Protein AF-A0A2G2WP23-F1 (afdb_monomer_lite)

Foldseek 3Di:
DCPPVPDPVVVVVCVVCVVVVNPDDPPPCVVVVVCVVVVPDDPVVVVVVVVVVVVCVVPVVVVCVPPDVVVVVVVVVVVVVVVDDPVVLVVCCVPPVLLNVLVVQLVVLCVVDNNVRSVCSSVVSVVVVVVCCVVCVPPDVDADPADDPVNLVVVVVVQVVCVVVVHQDAAEQHDPNRVVVCVVVCVCVVNDVVRYYPHPVVNVVVVVVVVVVPPDPPPPDDDDDDDDDDD

Sequence (231 aa):
MDVSFGSKYLTTAIKTGIVTGDIALAWPFSRTAVNFNAGCKTSVSNIVMALAVMVTLMLLTPLFHFTPLVVLSSIIIAAMLGLIDYNATIHLWHVDKFDFLVCMSAYIGVVFGNIEIGLVMAVGLSLLRVLLFVARPRTLVLAVGNIDTSGIRMFEEVKKNLDRRDLKLVLANPGAEVMKNLNKSKFTETLGQEWMFLTVGEAVEACSYMLHSCKPKTSEDGESQKWSNHV

pLDDT: mean 76.37, std 17.07, range [27.59, 95.19]

InterPro domains:
  IPR001902 SLC26A/SulP transporter [PTHR11814] (5-142)
  IPR002645 STAS domain [PF01740] (143-203)
  IPR002645 STAS domain [PS50801] (143-207)
  IPR011547 SLC26A/SulP transporter domain [PF00916] (23-105)
  IPR036513 STAS domain superfamily [G3DSA:3.30.750.24] (120-211)
  IPR036513 STAS domain superfamily [SSF52091] (143-207)

Structure (mmCIF, N/CA/C/O backbone):
data_AF-A0A2G2WP23-F1
#
_entry.id   AF-A0A2G2WP23-F1
#
loop_
_atom_site.group_PDB
_atom_site.id
_atom_site.type_symbol
_atom_site.label_atom_id
_atom_site.label_alt_id
_atom_site.label_comp_id
_atom_site.label_asym_id
_atom_site.label_entity_id
_atom_site.label_seq_id
_atom_site.pdbx_PDB_ins_code
_atom_site.Cartn_x
_atom_site.Cartn_y
_atom_site.Cartn_z
_atom_site.occupancy
_atom_site.B_iso_or_equiv
_atom_site.auth_seq_id
_atom_site.auth_comp_id
_atom_site.auth_asym_id
_atom_site.auth_atom_id
_atom_site.pdbx_PDB_model_num
ATOM 1 N N . MET A 1 1 ? 11.395 -15.642 -5.420 1.00 44.81 1 MET A N 1
ATOM 2 C CA . MET A 1 1 ? 12.670 -15.389 -4.716 1.00 44.81 1 MET A CA 1
ATOM 3 C C . MET A 1 1 ? 12.325 -14.640 -3.449 1.00 44.81 1 MET A C 1
ATOM 5 O O . MET A 1 1 ? 11.980 -13.470 -3.544 1.00 44.81 1 MET A O 1
ATOM 9 N N . ASP A 1 2 ? 12.366 -15.309 -2.300 1.00 31.61 2 ASP A N 1
ATOM 10 C CA . ASP A 1 2 ? 12.139 -14.662 -1.007 1.00 31.61 2 ASP A CA 1
ATOM 11 C C . ASP A 1 2 ? 13.355 -13.819 -0.617 1.00 31.61 2 ASP A C 1
ATOM 13 O O . ASP A 1 2 ? 14.298 -14.289 0.022 1.00 31.61 2 ASP A O 1
ATOM 17 N N . VAL A 1 3 ? 13.339 -12.546 -1.014 1.00 46.44 3 VAL A N 1
ATOM 18 C CA . VAL A 1 3 ? 14.218 -11.536 -0.417 1.00 46.44 3 VAL A CA 1
ATOM 19 C C . VAL A 1 3 ? 13.604 -11.165 0.928 1.00 46.44 3 VAL A C 1
ATOM 21 O O . VAL A 1 3 ? 12.877 -10.184 1.055 1.00 46.44 3 VAL A O 1
ATOM 24 N N . SER A 1 4 ? 13.853 -12.014 1.928 1.00 40.56 4 SER A N 1
ATOM 25 C CA . SER A 1 4 ? 13.340 -11.820 3.282 1.00 40.56 4 SER A CA 1
ATOM 26 C C . SER A 1 4 ? 13.812 -10.465 3.824 1.00 40.56 4 SER A C 1
ATOM 28 O O . SER A 1 4 ? 15.013 -10.235 4.000 1.00 40.56 4 SER A O 1
ATOM 30 N N . PHE A 1 5 ? 12.855 -9.561 4.055 1.00 52.53 5 PHE A N 1
ATOM 31 C CA . PHE A 1 5 ? 13.066 -8.114 4.229 1.00 52.53 5 PHE A CA 1
ATOM 32 C C . PHE A 1 5 ? 13.930 -7.724 5.447 1.00 52.53 5 PHE A C 1
ATOM 34 O O . PHE A 1 5 ? 14.366 -6.582 5.551 1.00 52.53 5 PHE A O 1
ATOM 41 N N . GLY A 1 6 ? 14.190 -8.665 6.363 1.00 50.59 6 GLY A N 1
ATOM 42 C CA . GLY A 1 6 ? 15.047 -8.484 7.543 1.00 50.59 6 GLY A CA 1
ATOM 43 C C . GLY A 1 6 ? 16.468 -9.053 7.418 1.00 50.59 6 GLY A C 1
ATOM 44 O O . GLY A 1 6 ? 17.198 -9.072 8.406 1.00 50.59 6 GLY A O 1
ATOM 45 N N . SER A 1 7 ? 16.873 -9.571 6.252 1.00 56.25 7 SER A N 1
ATOM 46 C CA . SER A 1 7 ? 18.163 -10.257 6.110 1.00 56.25 7 SER A CA 1
ATOM 47 C C . SER A 1 7 ? 19.322 -9.323 5.743 1.00 56.25 7 SER A C 1
ATOM 49 O O . SER A 1 7 ? 19.183 -8.425 4.912 1.00 56.25 7 SER A O 1
ATOM 51 N N . LYS A 1 8 ? 20.512 -9.597 6.304 1.00 58.94 8 LYS A N 1
ATOM 52 C CA . LYS A 1 8 ? 21.750 -8.800 6.141 1.00 58.94 8 LYS A CA 1
ATOM 53 C C . LYS A 1 8 ? 22.125 -8.534 4.673 1.00 58.94 8 LYS A C 1
ATOM 55 O O . LYS A 1 8 ? 22.762 -7.527 4.377 1.00 58.94 8 LYS A O 1
ATOM 60 N N . TYR A 1 9 ? 21.718 -9.414 3.757 1.00 63.28 9 TYR A N 1
ATOM 61 C CA . TYR A 1 9 ? 21.966 -9.280 2.320 1.00 63.28 9 TYR A CA 1
ATOM 62 C C . TYR A 1 9 ? 21.294 -8.053 1.693 1.00 63.28 9 TYR A C 1
ATOM 64 O O . TYR A 1 9 ? 21.877 -7.475 0.782 1.00 63.28 9 TYR A O 1
ATOM 72 N N . LEU A 1 10 ? 20.120 -7.624 2.179 1.00 62.91 10 LEU A N 1
ATOM 73 C CA . LEU A 1 10 ? 19.418 -6.457 1.632 1.00 62.91 10 LEU A CA 1
ATOM 74 C C . LEU A 1 10 ? 20.227 -5.177 1.882 1.00 62.91 10 LEU A C 1
ATOM 76 O O . LEU A 1 10 ? 20.524 -4.434 0.949 1.00 62.91 10 LEU A O 1
ATOM 80 N N . THR A 1 11 ? 20.670 -4.967 3.124 1.00 68.06 11 THR A N 1
ATOM 81 C CA . THR A 1 11 ? 21.508 -3.822 3.504 1.00 68.06 11 THR A CA 1
ATOM 82 C C . THR A 1 11 ? 22.852 -3.834 2.778 1.00 68.06 11 THR A C 1
ATOM 84 O O . THR A 1 11 ? 23.300 -2.786 2.319 1.00 68.06 11 THR A O 1
ATOM 87 N N . THR A 1 12 ? 23.488 -5.003 2.624 1.00 68.12 12 THR A N 1
ATOM 88 C CA . THR A 1 12 ? 24.737 -5.122 1.855 1.00 68.12 12 THR A CA 1
ATOM 89 C C . THR A 1 12 ? 24.520 -4.805 0.375 1.00 68.12 12 THR A C 1
ATOM 91 O O . THR A 1 12 ? 25.285 -4.024 -0.176 1.00 68.12 12 THR A O 1
ATOM 94 N N . ALA A 1 13 ? 23.462 -5.325 -0.258 1.00 67.00 13 ALA A N 1
ATOM 95 C CA . ALA A 1 13 ? 23.160 -5.059 -1.666 1.00 67.00 13 ALA A CA 1
ATOM 96 C C . ALA A 1 13 ? 22.863 -3.573 -1.933 1.00 67.00 13 ALA A C 1
ATOM 98 O O . ALA A 1 13 ? 23.406 -3.008 -2.880 1.00 67.00 13 ALA A O 1
ATOM 99 N N . ILE A 1 14 ? 22.079 -2.919 -1.065 1.00 70.06 14 ILE A N 1
ATOM 100 C CA . ILE A 1 14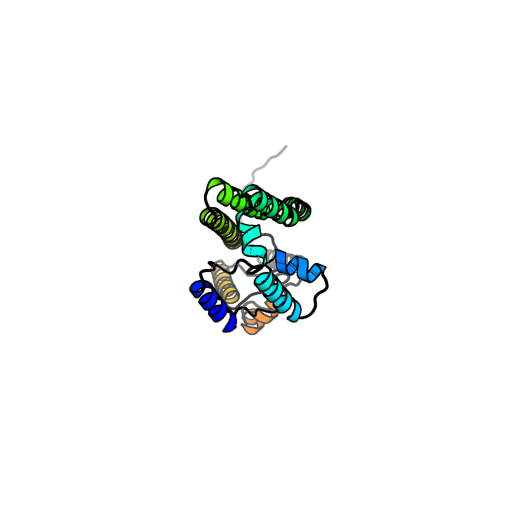 ? 21.848 -1.465 -1.112 1.00 70.06 14 ILE A CA 1
ATOM 101 C C . ILE A 1 14 ? 23.182 -0.713 -1.001 1.00 70.06 14 ILE A C 1
ATOM 103 O O . ILE A 1 14 ? 23.464 0.179 -1.799 1.00 70.06 14 ILE A O 1
ATOM 107 N N . LYS A 1 15 ? 24.031 -1.092 -0.037 1.00 70.75 15 LYS A N 1
ATOM 108 C CA . LYS A 1 15 ? 25.315 -0.427 0.211 1.00 70.75 15 LYS A CA 1
ATOM 109 C C . LYS A 1 15 ? 26.300 -0.608 -0.949 1.00 70.75 15 LYS A C 1
ATOM 111 O O . LYS A 1 15 ? 26.996 0.342 -1.287 1.00 70.75 15 LYS A O 1
ATOM 116 N N . THR A 1 16 ? 26.333 -1.780 -1.584 1.00 67.75 16 THR A N 1
ATOM 117 C CA . THR A 1 16 ? 27.131 -2.025 -2.794 1.00 67.75 16 THR A CA 1
ATOM 118 C C . THR A 1 16 ? 26.603 -1.223 -3.984 1.00 67.75 16 THR A C 1
ATOM 120 O O . THR A 1 16 ? 27.403 -0.559 -4.630 1.00 67.75 16 THR A O 1
ATOM 123 N N . GLY A 1 17 ? 25.286 -1.193 -4.229 1.00 65.19 17 GLY A N 1
ATOM 124 C CA . GLY A 1 17 ? 24.694 -0.404 -5.321 1.00 65.19 17 GLY A CA 1
ATOM 125 C C . GLY A 1 17 ? 25.015 1.092 -5.223 1.00 65.19 17 GLY A C 1
ATOM 126 O O . GLY A 1 17 ? 25.483 1.687 -6.190 1.00 65.19 17 GLY A O 1
ATOM 127 N N . ILE A 1 18 ? 24.894 1.669 -4.019 1.00 67.44 18 ILE A N 1
ATOM 128 C CA . ILE A 1 18 ? 25.275 3.066 -3.744 1.00 67.44 18 ILE A CA 1
ATOM 129 C C . ILE A 1 18 ? 26.764 3.318 -4.043 1.00 67.44 18 ILE A C 1
ATOM 131 O O . ILE A 1 18 ? 27.103 4.356 -4.602 1.00 67.44 18 ILE A O 1
ATOM 135 N N . VAL A 1 19 ? 27.655 2.378 -3.707 1.00 70.38 19 VAL A N 1
ATOM 136 C CA . VAL A 1 19 ? 29.101 2.489 -3.991 1.00 70.38 19 VAL A CA 1
ATOM 137 C C . VAL A 1 19 ? 29.413 2.359 -5.489 1.00 70.38 19 VAL A C 1
ATOM 139 O O . VAL A 1 19 ? 30.380 2.954 -5.955 1.00 70.38 19 VAL A O 1
ATOM 142 N N . THR A 1 20 ? 28.610 1.613 -6.253 1.00 67.56 20 THR A N 1
ATOM 143 C CA . THR A 1 20 ? 28.776 1.455 -7.711 1.00 67.56 20 THR A CA 1
ATOM 144 C C . THR A 1 20 ? 28.147 2.603 -8.519 1.00 67.56 20 THR A C 1
ATOM 146 O O . THR A 1 20 ? 28.446 2.745 -9.700 1.00 67.56 20 THR A O 1
ATOM 149 N N . GLY A 1 21 ? 27.331 3.458 -7.892 1.00 56.09 21 GLY A N 1
ATOM 150 C CA . GLY A 1 21 ? 26.674 4.606 -8.533 1.00 56.09 21 GLY A CA 1
ATOM 151 C C . GLY A 1 21 ? 25.258 4.331 -9.054 1.00 56.09 21 GLY A C 1
ATOM 152 O O . GLY A 1 21 ? 24.595 5.256 -9.521 1.00 56.09 21 GLY A O 1
ATOM 153 N N . ASP A 1 22 ? 24.759 3.099 -8.922 1.00 61.59 22 ASP A N 1
ATOM 154 C CA . ASP A 1 22 ? 23.369 2.743 -9.220 1.00 61.59 22 ASP A CA 1
ATOM 155 C C . ASP A 1 22 ? 22.448 3.237 -8.090 1.00 61.59 22 ASP A C 1
ATOM 157 O O . ASP A 1 22 ? 22.233 2.571 -7.069 1.00 61.59 22 ASP A O 1
ATOM 161 N N . ILE A 1 23 ? 21.902 4.443 -8.264 1.00 51.22 23 ILE A N 1
ATOM 162 C CA . ILE A 1 23 ? 20.935 5.025 -7.330 1.00 51.22 23 ILE A CA 1
ATOM 163 C C . ILE A 1 23 ? 19.606 4.260 -7.339 1.00 51.22 23 ILE A C 1
ATOM 165 O O . ILE A 1 23 ? 18.840 4.304 -8.296 1.00 51.22 23 ILE A O 1
ATOM 169 N N . ALA A 1 24 ? 19.322 3.662 -6.180 1.00 47.94 24 ALA A N 1
ATOM 170 C CA . ALA A 1 24 ? 18.089 2.988 -5.785 1.00 47.94 24 ALA A CA 1
ATOM 171 C C . ALA A 1 24 ? 17.735 1.696 -6.549 1.00 47.94 24 ALA A C 1
ATOM 173 O O . ALA A 1 24 ? 17.506 1.661 -7.755 1.00 47.94 24 ALA A O 1
ATOM 174 N N . LEU A 1 25 ? 17.559 0.623 -5.770 1.00 52.94 25 LEU A N 1
ATOM 175 C CA . LEU A 1 25 ? 16.958 -0.643 -6.192 1.00 52.94 25 LEU A CA 1
ATOM 176 C C . LEU A 1 25 ? 15.460 -0.456 -6.490 1.00 52.94 25 LEU A C 1
ATOM 178 O O . LEU A 1 25 ? 14.597 -0.900 -5.732 1.00 52.94 25 LEU A O 1
ATOM 182 N N . ALA A 1 26 ? 15.144 0.189 -7.613 1.00 56.50 26 ALA A N 1
ATOM 183 C CA . ALA A 1 26 ? 13.830 0.083 -8.221 1.00 56.50 26 ALA A CA 1
ATOM 184 C C . ALA A 1 26 ? 13.588 -1.396 -8.550 1.00 56.50 26 ALA A C 1
ATOM 186 O O . ALA A 1 26 ? 14.323 -1.999 -9.338 1.00 56.50 26 ALA A O 1
ATOM 187 N N . TRP A 1 27 ? 12.584 -1.991 -7.900 1.00 58.16 27 TRP A N 1
ATOM 188 C CA . TRP A 1 27 ? 12.210 -3.390 -8.088 1.00 58.16 27 TRP A CA 1
ATOM 189 C C . TRP A 1 27 ? 12.107 -3.693 -9.587 1.00 58.16 27 TRP A C 1
ATOM 191 O O . TRP A 1 27 ? 11.323 -3.032 -10.274 1.00 58.16 27 TRP A O 1
ATOM 201 N N . PRO A 1 28 ? 12.868 -4.664 -10.127 1.00 68.69 28 PRO A N 1
ATOM 202 C CA . PRO A 1 28 ? 12.935 -4.892 -11.564 1.00 68.69 28 PRO A CA 1
ATOM 203 C C . PRO A 1 28 ? 11.715 -5.696 -12.036 1.00 68.69 28 PRO A C 1
ATOM 205 O O . PRO A 1 28 ? 11.864 -6.750 -12.650 1.00 68.69 28 PRO A O 1
ATOM 208 N N . PHE A 1 29 ? 10.511 -5.184 -11.756 1.00 68.88 29 PHE A N 1
ATOM 209 C CA . PHE A 1 29 ? 9.212 -5.800 -12.025 1.00 68.88 29 PHE A CA 1
ATOM 210 C C . PHE A 1 29 ? 9.124 -6.298 -13.470 1.00 68.88 29 PHE A C 1
ATOM 212 O O . PHE A 1 29 ? 8.781 -7.452 -13.713 1.00 68.88 29 PHE A O 1
ATOM 219 N N . SER A 1 30 ? 9.553 -5.460 -14.419 1.00 75.62 30 SER A N 1
ATOM 220 C CA . SER A 1 30 ? 9.657 -5.804 -15.840 1.00 75.62 30 SER A CA 1
ATOM 221 C C . SER A 1 30 ? 10.564 -7.022 -16.092 1.00 75.62 30 SER A C 1
ATOM 223 O O . SER A 1 30 ? 10.140 -7.964 -16.760 1.00 75.62 30 SER A O 1
ATOM 225 N N . ARG A 1 31 ? 11.768 -7.080 -15.491 1.00 77.81 31 ARG A N 1
ATOM 226 C CA . ARG A 1 31 ? 12.702 -8.217 -15.654 1.00 77.81 31 ARG A CA 1
ATOM 227 C C . ARG A 1 31 ? 12.164 -9.494 -15.001 1.00 77.81 31 ARG A C 1
ATOM 229 O O . ARG A 1 31 ? 12.315 -10.579 -15.555 1.00 77.81 31 ARG A O 1
ATOM 236 N N . THR A 1 32 ? 11.508 -9.383 -13.844 1.00 75.81 32 THR A N 1
ATOM 237 C CA . THR A 1 32 ? 10.882 -10.536 -13.178 1.00 75.81 32 THR A CA 1
ATOM 238 C C . THR A 1 32 ? 9.657 -11.048 -13.928 1.00 75.81 32 THR A C 1
ATOM 240 O O . THR A 1 32 ? 9.485 -12.260 -14.008 1.00 75.81 32 THR A O 1
ATOM 243 N N . ALA A 1 33 ? 8.851 -10.164 -14.524 1.00 75.69 33 ALA A N 1
ATOM 244 C CA . ALA A 1 33 ? 7.678 -10.535 -15.310 1.00 75.69 33 ALA A CA 1
ATOM 245 C C . ALA A 1 33 ? 8.072 -11.300 -16.583 1.00 75.69 33 ALA A C 1
ATOM 247 O O . ALA A 1 33 ? 7.537 -12.381 -16.828 1.00 75.69 33 ALA A O 1
ATOM 248 N N . VAL A 1 34 ? 9.067 -10.821 -17.345 1.00 78.38 34 VAL A N 1
ATOM 249 C CA . VAL A 1 34 ? 9.549 -11.558 -18.532 1.00 78.38 34 VAL A CA 1
ATOM 250 C C . VAL A 1 34 ? 10.222 -12.881 -18.158 1.00 78.38 34 VAL A C 1
ATOM 252 O O . VAL A 1 34 ? 9.990 -13.884 -18.824 1.00 78.38 34 VAL A O 1
ATOM 255 N N . ASN A 1 35 ? 10.983 -12.932 -17.058 1.00 83.81 35 ASN A N 1
ATOM 256 C CA . ASN A 1 35 ? 11.607 -14.170 -16.580 1.00 83.81 35 ASN A CA 1
ATOM 257 C C . ASN A 1 35 ? 10.575 -15.201 -16.076 1.00 83.81 35 ASN A C 1
ATOM 259 O O . ASN A 1 35 ? 10.767 -16.404 -16.246 1.00 83.81 35 ASN A O 1
ATOM 263 N N . PHE A 1 36 ? 9.472 -14.740 -15.478 1.00 80.69 36 PHE A N 1
ATOM 264 C CA . PHE A 1 36 ? 8.343 -15.589 -15.098 1.00 80.69 36 PHE A CA 1
ATOM 265 C C . PHE A 1 36 ? 7.599 -16.114 -16.335 1.00 80.69 36 PHE A C 1
ATOM 267 O O . PHE A 1 36 ? 7.359 -17.315 -16.437 1.00 80.69 36 PHE A O 1
ATOM 274 N N . ASN A 1 37 ? 7.324 -15.246 -17.316 1.00 82.19 37 ASN A N 1
ATOM 275 C CA . ASN A 1 37 ? 6.691 -15.621 -18.584 1.00 82.19 37 ASN A CA 1
ATOM 276 C C . ASN A 1 37 ? 7.556 -16.584 -19.426 1.00 82.19 37 ASN A C 1
ATOM 278 O O . ASN A 1 37 ? 7.026 -17.441 -20.124 1.00 82.19 37 ASN A O 1
ATOM 282 N N . ALA A 1 38 ? 8.886 -16.502 -19.312 1.00 83.44 38 ALA A N 1
ATOM 283 C CA . ALA A 1 38 ? 9.830 -17.454 -19.904 1.00 83.44 38 ALA A CA 1
ATOM 284 C C . ALA A 1 38 ? 9.891 -18.819 -19.177 1.00 83.44 38 ALA A C 1
ATOM 286 O O . ALA A 1 38 ? 10.646 -19.702 -19.580 1.00 83.44 38 ALA A O 1
ATOM 287 N N . GLY A 1 39 ? 9.128 -19.013 -18.093 1.00 81.06 39 GLY A N 1
ATOM 288 C CA . GLY A 1 39 ? 9.063 -20.275 -17.350 1.00 81.06 39 GLY A CA 1
ATOM 289 C C . GLY A 1 39 ? 10.295 -20.586 -16.488 1.00 81.06 39 GLY A C 1
ATOM 290 O O . GLY A 1 39 ? 10.452 -21.721 -16.029 1.00 81.06 39 GLY A O 1
ATOM 291 N N . CYS A 1 40 ? 11.181 -19.614 -16.247 1.00 76.62 40 CYS A N 1
ATOM 292 C CA . CYS A 1 40 ? 12.438 -19.832 -15.534 1.00 76.62 40 CYS A CA 1
ATOM 293 C C . CYS A 1 40 ? 12.228 -20.045 -14.023 1.00 76.62 40 CYS A C 1
ATOM 295 O O . CYS A 1 40 ? 11.877 -19.123 -13.287 1.00 76.62 40 CYS A O 1
ATOM 297 N N . LYS A 1 41 ? 12.520 -21.261 -13.539 1.00 77.25 41 LYS A N 1
ATOM 298 C CA . LYS A 1 41 ? 12.324 -21.674 -12.132 1.00 77.25 41 LYS A CA 1
ATOM 299 C C . LYS A 1 41 ? 13.565 -21.551 -11.233 1.00 77.25 41 LYS A C 1
ATOM 301 O O . LYS A 1 41 ? 13.455 -21.760 -10.029 1.00 77.25 41 LYS A O 1
ATOM 306 N N . THR A 1 42 ? 14.743 -21.248 -11.784 1.00 83.38 42 THR A N 1
ATOM 307 C CA . THR A 1 42 ? 16.031 -21.308 -11.064 1.00 83.38 42 THR A CA 1
ATOM 308 C C . THR A 1 42 ? 16.778 -19.973 -11.067 1.00 83.38 42 THR A C 1
ATOM 310 O O . THR A 1 42 ? 16.743 -19.220 -12.041 1.00 83.38 42 THR A O 1
ATOM 313 N N . SER A 1 43 ? 17.535 -19.701 -9.997 1.00 75.69 43 SER A N 1
ATOM 314 C CA . SER A 1 43 ? 18.370 -18.492 -9.862 1.00 75.69 43 SER A CA 1
ATOM 315 C C . SER A 1 43 ? 19.451 -18.352 -10.943 1.00 75.69 43 SER A C 1
ATOM 317 O O . SER A 1 43 ? 19.943 -17.249 -11.169 1.00 75.69 43 SER A O 1
ATOM 319 N N . VAL A 1 44 ? 19.785 -19.447 -11.639 1.00 83.44 44 VAL A N 1
ATOM 320 C CA . VAL A 1 44 ? 20.720 -19.471 -12.777 1.00 83.44 44 VAL A CA 1
ATOM 321 C C . VAL A 1 44 ? 20.286 -18.499 -13.878 1.00 83.44 44 VAL A C 1
ATOM 323 O O . VAL A 1 44 ? 21.143 -17.850 -14.469 1.00 83.44 44 VAL A O 1
ATOM 326 N N . SER A 1 45 ? 18.978 -18.311 -14.099 1.00 81.50 45 SER A N 1
ATOM 327 C CA . SER A 1 45 ? 18.478 -17.366 -15.111 1.00 81.50 45 SER A CA 1
ATOM 328 C C . SER A 1 45 ? 18.968 -15.930 -14.875 1.00 81.50 45 SER A C 1
ATOM 330 O O . SER A 1 45 ? 19.380 -15.245 -15.807 1.00 81.50 45 SER A O 1
ATOM 332 N N . ASN A 1 46 ? 19.033 -15.489 -13.613 1.00 83.62 46 ASN A N 1
ATOM 333 C CA . ASN A 1 46 ? 19.505 -14.144 -13.278 1.00 83.62 46 ASN A CA 1
ATOM 334 C C . ASN A 1 46 ? 21.019 -13.982 -13.526 1.00 83.62 46 ASN A C 1
ATOM 336 O O . ASN A 1 46 ? 21.467 -12.905 -13.908 1.00 83.62 46 ASN A O 1
ATOM 340 N N . ILE A 1 47 ? 21.796 -15.062 -13.365 1.00 86.38 47 ILE A N 1
ATOM 341 C CA . ILE A 1 47 ? 23.233 -15.099 -13.689 1.00 86.38 47 ILE A CA 1
ATOM 342 C C . ILE A 1 47 ? 23.430 -15.043 -15.209 1.00 86.38 47 ILE A C 1
ATOM 344 O O . ILE A 1 47 ? 24.238 -14.253 -15.689 1.00 86.38 47 ILE A O 1
ATOM 348 N N . VAL A 1 48 ? 22.663 -15.831 -15.971 1.00 87.88 48 VAL A N 1
ATOM 349 C CA . VAL A 1 48 ? 22.707 -15.830 -17.444 1.00 87.88 48 VAL A CA 1
ATOM 350 C C . VAL A 1 48 ? 22.296 -14.465 -18.003 1.00 87.88 48 VAL A C 1
ATOM 352 O O . VAL A 1 48 ? 22.982 -13.944 -18.876 1.00 87.88 48 VAL A O 1
ATOM 355 N N . MET A 1 49 ? 21.246 -13.840 -17.460 1.00 85.12 49 MET A N 1
ATOM 356 C CA . MET A 1 49 ? 20.836 -12.482 -17.831 1.00 85.12 49 MET A CA 1
ATOM 357 C C . MET A 1 49 ? 21.929 -11.449 -17.519 1.00 85.12 49 MET A C 1
ATOM 359 O O . MET A 1 49 ? 22.228 -10.614 -18.368 1.00 85.12 49 MET A O 1
ATOM 363 N N . ALA A 1 50 ? 22.557 -11.507 -16.340 1.00 84.62 50 ALA A N 1
ATOM 364 C CA . ALA A 1 50 ? 23.644 -10.594 -15.982 1.00 84.62 50 ALA A CA 1
ATOM 365 C C . ALA A 1 50 ? 24.878 -10.769 -16.887 1.00 84.62 50 ALA A C 1
ATOM 367 O O . ALA A 1 50 ? 25.454 -9.780 -17.334 1.00 84.62 50 ALA A O 1
ATOM 368 N N . LEU A 1 51 ? 25.251 -12.012 -17.212 1.00 90.31 51 LEU A N 1
ATOM 369 C CA . LEU A 1 51 ? 26.360 -12.312 -18.121 1.00 90.31 51 LEU A CA 1
ATOM 370 C C . LEU A 1 51 ? 26.045 -11.868 -19.558 1.00 90.31 51 LEU A C 1
ATOM 372 O O . LEU A 1 51 ? 26.894 -11.265 -20.206 1.00 90.31 51 LEU A O 1
ATOM 376 N N . ALA A 1 52 ? 24.817 -12.078 -20.039 1.00 88.38 52 ALA A N 1
ATOM 377 C CA . ALA A 1 52 ? 24.370 -11.574 -21.337 1.00 88.38 52 ALA A CA 1
ATOM 378 C C . ALA A 1 52 ? 24.398 -10.034 -21.402 1.00 88.38 52 ALA A C 1
ATOM 380 O O . ALA A 1 52 ? 24.848 -9.467 -22.396 1.00 88.38 52 ALA A O 1
ATOM 381 N N . VAL A 1 53 ? 23.987 -9.339 -20.335 1.00 87.81 53 VAL A N 1
ATOM 382 C CA . VAL A 1 53 ? 24.115 -7.873 -20.244 1.00 87.81 53 VAL A CA 1
ATOM 383 C C . VAL A 1 53 ? 25.587 -7.448 -20.243 1.00 87.81 53 VAL A C 1
ATOM 385 O O . VAL A 1 53 ? 25.948 -6.542 -20.984 1.00 87.81 53 VAL A O 1
ATOM 388 N N . MET A 1 54 ? 26.459 -8.134 -19.501 1.00 88.25 54 MET A N 1
ATOM 389 C CA . MET A 1 54 ? 27.901 -7.847 -19.476 1.00 88.25 54 MET A CA 1
ATOM 390 C C . MET A 1 54 ? 28.573 -8.024 -20.851 1.00 88.25 54 MET A C 1
ATOM 392 O O . MET A 1 54 ? 29.496 -7.283 -21.171 1.00 88.25 54 MET A O 1
ATOM 396 N N . VAL A 1 55 ? 28.103 -8.985 -21.656 1.00 90.44 55 VAL A N 1
ATOM 397 C CA . VAL A 1 55 ? 28.605 -9.284 -23.014 1.00 90.44 55 VAL A CA 1
ATOM 398 C C . VAL A 1 55 ? 27.953 -8.413 -24.104 1.00 90.44 55 VAL A C 1
ATOM 400 O O . VAL A 1 55 ? 28.522 -8.275 -25.186 1.00 90.44 55 VAL A O 1
ATOM 403 N N . THR A 1 56 ? 26.788 -7.803 -23.846 1.00 87.94 56 THR A N 1
ATOM 404 C CA . THR A 1 56 ? 26.184 -6.789 -24.742 1.00 87.94 56 THR A CA 1
ATOM 405 C C . THR A 1 56 ? 26.672 -5.368 -24.434 1.00 87.94 56 THR A C 1
ATOM 407 O O . THR A 1 56 ? 26.920 -4.594 -25.355 1.00 87.94 56 THR A O 1
ATOM 410 N N . LEU A 1 57 ? 26.970 -5.046 -23.174 1.00 84.81 57 LEU A N 1
ATOM 411 C CA . LEU A 1 57 ? 28.090 -4.148 -22.869 1.00 84.81 57 LEU A CA 1
ATOM 412 C C . LEU A 1 57 ? 29.401 -4.796 -23.360 1.00 84.81 57 LEU A C 1
ATOM 414 O O . LEU A 1 57 ? 29.403 -5.936 -23.808 1.00 84.81 57 LEU A O 1
ATOM 418 N N . MET A 1 58 ? 30.525 -4.080 -23.364 1.00 86.19 58 MET A N 1
ATOM 419 C CA . MET A 1 58 ? 31.732 -4.501 -24.097 1.00 86.19 58 MET A CA 1
ATOM 420 C C . MET A 1 58 ? 31.484 -4.584 -25.622 1.00 86.19 58 MET A C 1
ATOM 422 O O . MET A 1 58 ? 31.785 -3.603 -26.302 1.00 86.19 58 MET A O 1
ATOM 426 N N . LEU A 1 59 ? 30.899 -5.663 -26.168 1.00 84.31 59 LEU A N 1
ATOM 427 C CA . LEU A 1 59 ? 30.773 -5.880 -27.623 1.00 84.31 59 LEU A CA 1
ATOM 428 C C . LEU A 1 59 ? 29.843 -4.889 -28.344 1.00 84.31 59 LEU A C 1
ATOM 430 O O . LEU A 1 59 ? 30.211 -4.394 -29.406 1.00 84.31 59 LEU A O 1
ATOM 434 N N . LEU A 1 60 ? 28.651 -4.592 -27.807 1.00 81.31 60 LEU A N 1
ATOM 435 C CA . LEU A 1 60 ? 27.670 -3.699 -28.458 1.00 81.31 60 LEU A CA 1
ATOM 436 C C . LEU A 1 60 ? 27.757 -2.237 -27.982 1.00 81.31 60 LEU A C 1
ATOM 438 O O . LEU A 1 60 ? 27.031 -1.384 -28.489 1.00 81.31 60 LEU A O 1
ATOM 442 N N . THR A 1 61 ? 28.701 -1.906 -27.095 1.00 79.62 61 THR A N 1
ATOM 443 C CA . THR A 1 61 ? 29.023 -0.524 -26.683 1.00 79.62 61 THR A CA 1
ATOM 444 C C . THR A 1 61 ? 29.119 0.486 -27.847 1.00 79.62 61 THR A C 1
ATOM 446 O O . THR A 1 61 ? 28.486 1.539 -27.743 1.00 79.62 61 THR A O 1
ATOM 449 N N . PRO A 1 62 ? 29.827 0.217 -28.972 1.00 77.00 62 PRO A N 1
ATOM 450 C CA . PRO A 1 62 ? 29.870 1.157 -30.100 1.00 77.00 62 PRO A CA 1
ATOM 451 C C . PRO A 1 62 ? 28.521 1.309 -30.822 1.00 77.00 62 PRO A C 1
ATOM 453 O O . PRO A 1 62 ? 28.271 2.347 -31.430 1.00 77.00 62 PRO A O 1
ATOM 456 N N . LEU A 1 63 ? 27.636 0.309 -30.736 1.00 77.00 63 LEU A N 1
ATOM 457 C CA . LEU A 1 63 ? 26.286 0.367 -31.296 1.00 77.00 63 LEU A CA 1
ATOM 458 C C . LEU A 1 63 ? 25.387 1.291 -30.459 1.00 77.00 63 LEU A C 1
ATOM 460 O O . LEU A 1 63 ? 24.637 2.099 -31.005 1.00 77.00 63 LEU A O 1
ATOM 464 N N . PHE A 1 64 ? 25.499 1.212 -29.128 1.00 75.06 64 PHE A N 1
ATOM 465 C CA . PHE A 1 64 ? 24.666 1.995 -28.214 1.00 75.06 64 PHE A CA 1
ATOM 466 C C . PHE A 1 64 ? 24.946 3.502 -28.249 1.00 75.06 64 PHE A C 1
ATOM 468 O O . PHE A 1 64 ? 24.035 4.275 -27.952 1.00 75.06 64 PHE A O 1
ATOM 475 N N . HIS A 1 65 ? 26.139 3.933 -28.675 1.00 75.25 65 HIS A N 1
ATOM 476 C CA . HIS A 1 65 ? 26.493 5.353 -28.820 1.00 75.25 65 HIS A CA 1
ATOM 477 C C . HIS A 1 65 ? 25.537 6.132 -29.747 1.00 75.25 65 HIS A C 1
ATOM 479 O O . HIS A 1 65 ? 25.329 7.327 -29.562 1.00 75.25 65 HIS A O 1
ATOM 485 N N . PHE A 1 66 ? 24.922 5.462 -30.727 1.00 80.12 66 PHE A N 1
ATOM 486 C CA . PHE A 1 66 ? 23.971 6.076 -31.660 1.00 80.12 66 PHE A CA 1
ATOM 487 C C . PHE A 1 66 ? 22.501 5.952 -31.232 1.00 80.12 66 PHE A C 1
ATOM 489 O O . PHE A 1 66 ? 21.621 6.338 -31.999 1.00 80.12 66 PHE A O 1
ATOM 496 N N . THR A 1 67 ? 22.201 5.429 -30.036 1.00 83.81 67 THR A N 1
ATOM 497 C CA . THR A 1 67 ? 20.812 5.245 -29.577 1.00 83.81 67 THR A CA 1
ATOM 498 C C . THR A 1 67 ? 20.156 6.606 -29.321 1.00 83.81 67 THR A C 1
ATOM 500 O O . THR A 1 67 ? 20.535 7.289 -28.368 1.00 83.81 67 THR A O 1
ATOM 503 N N . PRO A 1 68 ? 19.156 7.033 -30.114 1.00 88.12 68 PRO A N 1
ATOM 504 C CA . PRO A 1 68 ? 18.527 8.325 -29.901 1.00 88.12 68 PRO A CA 1
ATOM 505 C C . PRO A 1 68 ? 17.599 8.262 -28.682 1.00 88.12 68 PRO A C 1
ATOM 507 O O . PRO A 1 68 ? 16.895 7.271 -28.470 1.00 88.12 68 PRO A O 1
ATOM 510 N N . LEU A 1 69 ? 17.515 9.367 -27.934 1.00 89.25 69 LEU A N 1
ATOM 511 C CA . LEU A 1 69 ? 16.619 9.511 -26.774 1.00 89.25 69 LEU A CA 1
ATOM 512 C C . LEU A 1 69 ? 15.157 9.143 -27.095 1.00 89.25 69 LEU A C 1
ATOM 514 O O . LEU A 1 69 ? 14.450 8.619 -26.243 1.00 89.25 69 LEU A O 1
ATOM 518 N N . VAL A 1 70 ? 14.724 9.340 -28.344 1.00 91.12 70 VAL A N 1
ATOM 519 C CA . VAL A 1 70 ? 13.384 8.977 -28.839 1.00 91.12 70 VAL A CA 1
ATOM 520 C C . VAL A 1 70 ? 13.086 7.477 -28.687 1.00 91.12 70 VAL A C 1
ATOM 522 O O . VAL A 1 70 ? 11.979 7.110 -28.297 1.00 91.12 70 VAL A O 1
ATOM 525 N N . VAL A 1 71 ? 14.064 6.601 -28.948 1.00 92.25 71 VAL A N 1
ATOM 526 C CA . VAL A 1 71 ? 13.896 5.141 -28.807 1.00 92.25 71 VAL A CA 1
ATOM 527 C C . VAL A 1 71 ? 13.797 4.750 -27.331 1.00 92.25 71 VAL A C 1
ATOM 529 O O . VAL A 1 71 ? 12.958 3.922 -26.979 1.00 92.25 71 VAL A O 1
ATOM 532 N N . LEU A 1 72 ? 14.579 5.400 -26.463 1.00 90.56 72 LEU A N 1
ATOM 533 C CA . LEU A 1 72 ? 14.516 5.228 -25.007 1.00 90.56 72 LEU A CA 1
ATOM 534 C C . LEU A 1 72 ? 13.159 5.676 -24.435 1.00 90.56 72 LEU A C 1
ATOM 536 O O . LEU A 1 72 ? 12.547 4.937 -23.667 1.00 90.56 72 LEU A O 1
ATOM 540 N N . SER A 1 73 ? 12.627 6.823 -24.862 1.00 90.38 73 SER A N 1
ATOM 541 C CA . SER A 1 73 ? 11.275 7.253 -24.477 1.00 90.38 73 SER A CA 1
ATOM 542 C C . SER A 1 73 ? 10.200 6.277 -24.966 1.00 90.38 73 SER A C 1
ATOM 544 O O . SER A 1 73 ? 9.297 5.926 -24.208 1.00 90.38 73 SER A O 1
ATOM 546 N N . SER A 1 74 ? 10.312 5.791 -26.208 1.00 91.94 74 SER A N 1
ATOM 547 C CA . SER A 1 74 ? 9.352 4.851 -26.803 1.00 91.94 74 SER A CA 1
ATOM 548 C C . SER A 1 74 ? 9.278 3.522 -26.039 1.00 91.94 74 SER A C 1
ATOM 550 O O . SER A 1 74 ? 8.185 3.074 -25.688 1.00 91.94 74 SER A O 1
ATOM 552 N N . ILE A 1 75 ? 10.426 2.917 -25.700 1.00 89.81 75 ILE A N 1
ATOM 553 C CA . ILE A 1 75 ? 10.449 1.645 -24.958 1.00 89.81 75 ILE A CA 1
ATOM 554 C C . ILE A 1 75 ? 9.941 1.799 -23.515 1.00 89.81 75 ILE A C 1
ATOM 556 O O . ILE A 1 75 ? 9.260 0.904 -23.016 1.00 89.81 75 ILE A O 1
ATOM 560 N N . ILE A 1 76 ? 10.189 2.943 -22.862 1.00 88.81 76 ILE A N 1
ATOM 561 C CA . ILE A 1 76 ? 9.649 3.233 -21.523 1.00 88.81 76 ILE A CA 1
ATOM 562 C C . ILE A 1 76 ? 8.122 3.372 -21.574 1.00 88.81 76 ILE A C 1
ATOM 564 O O . ILE A 1 76 ? 7.432 2.747 -20.770 1.00 88.81 76 ILE A O 1
ATOM 568 N N . ILE A 1 77 ? 7.575 4.133 -22.530 1.00 89.75 77 ILE A N 1
ATOM 569 C CA . ILE A 1 77 ? 6.120 4.306 -22.678 1.00 89.75 77 ILE A CA 1
ATOM 570 C C . ILE A 1 77 ? 5.444 2.959 -22.972 1.00 89.75 77 ILE A C 1
ATOM 572 O O . ILE A 1 77 ? 4.459 2.618 -22.317 1.00 89.75 77 ILE A O 1
ATOM 576 N N . ALA A 1 78 ? 5.999 2.155 -23.885 1.00 87.19 78 ALA A N 1
ATOM 577 C CA . ALA A 1 78 ? 5.486 0.817 -24.181 1.00 87.19 78 ALA A CA 1
ATOM 578 C C . ALA A 1 78 ? 5.491 -0.102 -22.942 1.00 87.19 78 ALA A C 1
ATOM 580 O O . ALA A 1 78 ? 4.516 -0.812 -22.695 1.00 87.19 78 ALA A O 1
ATOM 581 N N . ALA A 1 79 ? 6.549 -0.051 -22.124 1.00 84.31 79 ALA A N 1
ATOM 582 C CA . ALA A 1 79 ? 6.636 -0.820 -20.883 1.00 84.31 79 ALA A CA 1
ATOM 583 C C . ALA A 1 79 ? 5.632 -0.355 -19.809 1.00 84.31 79 ALA A C 1
ATOM 585 O O . ALA A 1 79 ? 5.089 -1.192 -19.091 1.00 84.31 79 ALA A O 1
ATOM 586 N N . MET A 1 80 ? 5.360 0.952 -19.702 1.00 85.12 80 MET A N 1
ATOM 587 C CA . MET A 1 80 ? 4.362 1.491 -18.766 1.00 85.12 80 MET A CA 1
ATOM 588 C C . MET A 1 80 ? 2.927 1.148 -19.184 1.00 85.12 80 MET A C 1
ATOM 590 O O . MET A 1 80 ? 2.113 0.793 -18.335 1.00 85.12 80 MET A O 1
ATOM 594 N N . LEU A 1 81 ? 2.614 1.188 -20.484 1.00 84.31 81 LEU A N 1
ATOM 595 C CA . LEU A 1 81 ? 1.300 0.779 -20.998 1.00 84.31 81 LEU A CA 1
ATOM 596 C C . LEU A 1 81 ? 1.012 -0.706 -20.732 1.00 84.31 81 LEU A C 1
ATOM 598 O O . LEU A 1 81 ? -0.120 -1.055 -20.417 1.00 84.31 81 LEU A O 1
ATOM 602 N N . GLY A 1 82 ? 2.034 -1.567 -20.781 1.00 79.75 82 GLY A N 1
ATOM 603 C CA . GLY A 1 82 ? 1.921 -2.979 -20.396 1.00 79.75 82 GLY A CA 1
ATOM 604 C C . GLY A 1 82 ? 1.787 -3.239 -18.887 1.00 79.75 82 GLY A C 1
ATOM 605 O O . GLY A 1 82 ? 1.599 -4.389 -18.497 1.00 79.75 82 GLY A O 1
ATOM 606 N N . LEU A 1 83 ? 1.904 -2.207 -18.042 1.00 81.69 83 LEU A N 1
ATOM 607 C CA . LEU A 1 83 ? 1.822 -2.306 -16.579 1.00 81.69 83 LEU A CA 1
ATOM 608 C C . LEU A 1 83 ? 0.483 -1.803 -16.008 1.00 81.69 83 LEU A C 1
ATOM 610 O O . LEU A 1 83 ? 0.113 -2.187 -14.900 1.00 81.69 83 LEU A O 1
ATOM 614 N N . ILE A 1 84 ? -0.242 -0.948 -16.737 1.00 83.38 84 ILE A N 1
ATOM 615 C CA . ILE A 1 84 ? -1.522 -0.391 -16.280 1.00 83.38 84 ILE A CA 1
ATOM 616 C C . ILE A 1 84 ? -2.656 -1.391 -16.529 1.00 83.38 84 ILE A C 1
ATOM 618 O O . ILE A 1 84 ? -3.098 -1.595 -17.659 1.00 83.38 84 ILE A O 1
ATOM 622 N N . ASP A 1 85 ? -3.188 -1.962 -15.446 1.00 82.88 85 ASP A N 1
ATOM 623 C CA . ASP A 1 85 ? -4.438 -2.722 -15.483 1.00 82.88 85 ASP A CA 1
ATOM 624 C C . ASP A 1 85 ? -5.650 -1.774 -15.386 1.00 82.88 85 ASP A C 1
ATOM 626 O O . ASP A 1 85 ? -6.121 -1.383 -14.308 1.00 82.88 85 ASP A O 1
ATOM 630 N N . TYR A 1 86 ? -6.169 -1.396 -16.554 1.00 81.12 86 TYR A N 1
ATOM 631 C CA . TYR A 1 86 ? -7.377 -0.580 -16.680 1.00 81.12 86 TYR A CA 1
ATOM 632 C C . TYR A 1 86 ? -8.625 -1.271 -16.108 1.00 81.12 86 TYR A C 1
ATOM 634 O O . TYR A 1 86 ? -9.516 -0.595 -15.589 1.00 81.12 86 TYR A O 1
ATOM 642 N N . ASN A 1 87 ? -8.698 -2.603 -16.168 1.00 82.62 87 ASN A N 1
ATOM 643 C CA . ASN A 1 87 ? -9.857 -3.362 -15.707 1.00 82.62 87 ASN A CA 1
ATOM 644 C C . ASN A 1 87 ? -9.914 -3.393 -14.171 1.00 82.62 87 ASN A C 1
ATOM 646 O O . ASN A 1 87 ? -10.962 -3.114 -13.587 1.00 82.62 87 ASN A O 1
ATOM 650 N N . ALA A 1 88 ? -8.772 -3.616 -13.512 1.00 80.75 88 ALA A N 1
ATOM 651 C CA . ALA A 1 88 ? -8.635 -3.462 -12.064 1.00 80.75 88 ALA A CA 1
ATOM 652 C C . ALA A 1 88 ? -8.969 -2.030 -11.607 1.00 80.75 88 ALA A C 1
ATOM 654 O O . ALA A 1 88 ? -9.689 -1.841 -10.628 1.00 80.75 88 ALA A O 1
ATOM 655 N N . THR A 1 89 ? -8.518 -1.017 -12.354 1.00 78.69 89 THR A N 1
ATOM 656 C CA . THR A 1 89 ? -8.794 0.401 -12.058 1.00 78.69 89 THR A CA 1
ATOM 657 C C . THR A 1 89 ? -10.296 0.731 -12.101 1.00 78.69 89 THR A C 1
ATOM 659 O O . THR A 1 89 ? -10.817 1.403 -11.208 1.00 78.69 89 THR A O 1
ATOM 662 N N . ILE A 1 90 ? -11.023 0.218 -13.101 1.00 81.75 90 ILE A N 1
ATOM 663 C CA . ILE A 1 90 ? -12.482 0.382 -13.226 1.00 81.75 90 ILE A CA 1
ATOM 664 C C . ILE A 1 90 ? -13.227 -0.391 -12.127 1.00 81.75 90 ILE A C 1
ATOM 666 O O . ILE A 1 90 ? -14.185 0.127 -11.548 1.00 81.75 90 ILE A O 1
ATOM 670 N N . HIS A 1 91 ? -12.770 -1.601 -11.792 1.00 84.75 91 HIS A N 1
ATOM 671 C CA . HIS A 1 91 ? -13.324 -2.375 -10.682 1.00 84.75 91 HIS A CA 1
ATOM 672 C C . HIS A 1 91 ? -13.154 -1.637 -9.342 1.00 84.75 91 HIS A C 1
ATOM 674 O O . HIS A 1 91 ? -14.082 -1.611 -8.528 1.00 84.75 91 HIS A O 1
ATOM 680 N N . LEU A 1 92 ? -12.006 -0.989 -9.116 1.00 81.44 92 LEU A N 1
ATOM 681 C CA . LEU A 1 92 ? -11.731 -0.225 -7.897 1.00 81.44 92 LEU A CA 1
ATOM 682 C C . LEU A 1 92 ? -12.687 0.967 -7.731 1.00 81.44 92 LEU A C 1
ATOM 684 O O . LEU A 1 92 ? -13.201 1.184 -6.634 1.00 81.44 92 LEU A O 1
ATOM 688 N N . TRP A 1 93 ? -13.006 1.685 -8.817 1.00 80.00 93 TRP A N 1
ATOM 689 C CA . TRP A 1 93 ? -13.985 2.786 -8.803 1.00 80.00 93 TRP A CA 1
ATOM 690 C C . TRP A 1 93 ? -15.380 2.343 -8.324 1.00 80.00 93 TRP A C 1
ATOM 692 O O . TRP A 1 93 ? -16.084 3.113 -7.665 1.00 80.00 93 TRP A O 1
ATOM 702 N N . HIS A 1 94 ? -15.790 1.109 -8.641 1.00 78.62 94 HIS A N 1
ATOM 703 C CA . HIS A 1 94 ? -17.092 0.572 -8.233 1.00 78.62 94 HIS A CA 1
ATOM 704 C C . HIS A 1 94 ? -17.127 0.059 -6.787 1.00 78.62 94 HIS A C 1
ATOM 706 O O . HIS A 1 94 ? -18.177 0.144 -6.151 1.00 78.62 94 HIS A O 1
ATOM 712 N N . VAL A 1 95 ? -16.004 -0.446 -6.265 1.00 82.19 95 VAL A N 1
ATOM 713 C CA . VAL A 1 95 ? -15.905 -0.962 -4.888 1.00 82.19 95 VAL A CA 1
ATOM 714 C C . VAL A 1 95 ? -15.668 0.171 -3.891 1.00 82.19 95 VAL A C 1
ATOM 716 O O . VAL A 1 95 ? -16.435 0.337 -2.945 1.00 82.19 95 VAL A O 1
ATOM 719 N N . ASP A 1 96 ? -14.631 0.979 -4.113 1.00 81.50 96 ASP A N 1
ATOM 720 C CA . ASP A 1 96 ? -14.103 1.907 -3.116 1.00 81.50 96 ASP A CA 1
ATOM 721 C C . ASP A 1 96 ? -13.672 3.237 -3.754 1.00 81.50 96 ASP A C 1
ATOM 723 O O . ASP A 1 96 ? -12.499 3.513 -4.011 1.00 81.50 96 ASP A O 1
ATOM 727 N N . LYS A 1 97 ? -14.650 4.129 -3.955 1.00 83.38 97 LYS A N 1
ATOM 728 C CA . LYS A 1 97 ? -14.449 5.480 -4.523 1.00 83.38 97 LYS A CA 1
ATOM 729 C C . LYS A 1 97 ? -13.363 6.296 -3.805 1.00 83.38 97 LYS A C 1
ATOM 731 O O . LYS A 1 97 ? -12.722 7.140 -4.423 1.00 83.38 97 LYS A O 1
ATOM 736 N N . PHE A 1 98 ? -13.150 6.050 -2.510 1.00 84.00 98 PHE A N 1
ATOM 737 C CA . PHE A 1 98 ? -12.085 6.691 -1.733 1.00 84.00 98 PHE A CA 1
ATOM 738 C C . PHE A 1 98 ? -10.689 6.177 -2.088 1.00 84.00 98 PHE A C 1
ATOM 740 O O . PHE A 1 98 ? -9.751 6.965 -2.083 1.00 84.00 98 PHE A O 1
ATOM 747 N N . ASP A 1 99 ? -10.539 4.891 -2.404 1.00 86.69 99 ASP A N 1
ATOM 748 C CA . ASP A 1 99 ? -9.239 4.319 -2.769 1.00 86.69 99 ASP A CA 1
ATOM 749 C C . ASP A 1 99 ? -8.839 4.739 -4.189 1.00 86.69 99 ASP A C 1
ATOM 751 O O . ASP A 1 99 ? -7.707 5.154 -4.440 1.00 86.69 99 ASP A O 1
ATOM 755 N N . PHE A 1 100 ? -9.824 4.810 -5.094 1.00 88.94 100 PHE A N 1
ATOM 756 C CA . PHE A 1 100 ? -9.634 5.475 -6.381 1.00 88.94 100 PHE A CA 1
ATOM 757 C C . PHE A 1 100 ? -9.215 6.947 -6.213 1.00 88.94 100 PHE A C 1
ATOM 759 O O . PHE A 1 100 ? -8.306 7.402 -6.905 1.00 88.94 100 PHE A O 1
ATOM 766 N N . LEU A 1 101 ? -9.834 7.703 -5.293 1.00 88.50 101 LEU A N 1
ATOM 767 C CA . LEU A 1 101 ? -9.457 9.100 -5.037 1.00 88.50 101 LEU A CA 1
ATOM 768 C C . LEU A 1 101 ? -7.990 9.219 -4.588 1.00 88.50 101 LEU A C 1
ATOM 770 O O . LEU A 1 101 ? -7.281 10.100 -5.072 1.00 88.50 101 LEU A O 1
ATOM 774 N N . VAL A 1 102 ? -7.522 8.319 -3.713 1.00 91.62 102 VAL A N 1
ATOM 775 C CA . VAL A 1 102 ? -6.108 8.245 -3.301 1.00 91.62 102 VAL A CA 1
ATOM 776 C C . VAL A 1 102 ? -5.216 7.986 -4.518 1.00 91.62 102 VAL A C 1
ATOM 778 O O . VAL A 1 102 ? -4.280 8.751 -4.752 1.00 91.62 102 VAL A O 1
ATOM 781 N N . CYS A 1 103 ? -5.536 6.982 -5.339 1.00 88.62 103 CYS A N 1
ATOM 782 C CA . CYS A 1 103 ? -4.775 6.645 -6.545 1.00 88.62 103 CYS A CA 1
ATOM 783 C C . CYS A 1 103 ? -4.704 7.818 -7.546 1.00 88.62 103 CYS A C 1
ATOM 785 O O . CYS A 1 103 ? -3.622 8.197 -7.998 1.00 88.62 103 CYS A O 1
ATOM 787 N N . MET A 1 104 ? -5.839 8.468 -7.819 1.00 91.06 104 MET A N 1
ATOM 788 C CA . MET A 1 104 ? -5.915 9.628 -8.709 1.00 91.06 104 MET A CA 1
ATOM 789 C C . MET A 1 104 ? -5.145 10.832 -8.148 1.00 91.06 104 MET A C 1
ATOM 791 O O . MET A 1 104 ? -4.460 11.527 -8.895 1.00 91.06 104 MET A O 1
ATOM 795 N N . SER A 1 105 ? -5.192 11.059 -6.829 1.00 92.31 105 SER A N 1
ATOM 796 C CA . SER A 1 105 ? -4.411 12.117 -6.174 1.00 92.31 105 SER A CA 1
ATOM 797 C C . SER A 1 105 ? -2.900 11.874 -6.260 1.00 92.31 105 SER A C 1
ATOM 799 O O . SER A 1 105 ? -2.145 12.826 -6.455 1.00 92.31 105 SER A O 1
ATOM 801 N N . ALA A 1 106 ? -2.467 10.609 -6.193 1.00 93.31 106 ALA A N 1
ATOM 802 C CA . ALA A 1 106 ? -1.075 10.218 -6.382 1.00 93.31 106 ALA A CA 1
ATOM 803 C C . ALA A 1 106 ? -0.619 10.546 -7.810 1.00 93.31 106 ALA A C 1
ATOM 805 O O . ALA A 1 106 ? 0.369 11.252 -7.995 1.00 93.31 106 ALA A O 1
ATOM 806 N N . TYR A 1 107 ? -1.382 10.096 -8.814 1.00 91.81 107 TYR A N 1
ATOM 807 C CA . TYR A 1 107 ? -1.099 10.350 -10.229 1.00 91.81 107 TYR A CA 1
ATOM 808 C C . TYR A 1 107 ? -0.999 11.851 -10.536 1.00 91.81 107 TYR A C 1
ATOM 810 O O . TYR A 1 107 ? 0.013 12.308 -11.066 1.00 91.81 107 TYR A O 1
ATOM 818 N N . ILE A 1 108 ? -2.001 12.635 -10.125 1.00 94.25 108 ILE A N 1
ATOM 819 C CA . ILE A 1 108 ? -2.014 14.097 -10.284 1.00 94.25 108 ILE A CA 1
ATOM 820 C C . ILE A 1 108 ? -0.803 14.727 -9.572 1.00 94.25 108 ILE A C 1
ATOM 822 O O . ILE A 1 108 ? -0.101 15.545 -10.163 1.00 94.25 108 ILE A O 1
ATOM 826 N N . GLY A 1 109 ? -0.502 14.324 -8.333 1.00 94.50 109 GLY A N 1
ATOM 827 C CA . GLY A 1 109 ? 0.617 14.877 -7.565 1.00 94.50 109 GLY A CA 1
ATOM 828 C C . GLY A 1 109 ? 2.003 14.588 -8.160 1.00 94.50 109 GLY A C 1
ATOM 829 O O . GLY A 1 109 ? 2.890 15.435 -8.056 1.00 94.50 109 GLY A O 1
ATOM 830 N N . VAL A 1 110 ? 2.189 13.438 -8.824 1.00 93.50 110 VAL A N 1
ATOM 831 C CA . VAL A 1 110 ? 3.426 13.137 -9.569 1.00 93.50 110 VAL A CA 1
ATOM 832 C C . VAL A 1 110 ? 3.499 13.936 -10.874 1.00 93.50 110 VAL A C 1
ATOM 834 O O . VAL A 1 110 ? 4.556 14.478 -11.179 1.00 93.50 110 VAL A O 1
ATOM 837 N N . VAL A 1 111 ? 2.397 14.042 -11.628 1.00 93.44 111 VAL A N 1
ATOM 838 C CA . VAL A 1 111 ? 2.363 14.710 -12.947 1.00 93.44 111 VAL A CA 1
ATOM 839 C C . VAL A 1 111 ? 2.552 16.228 -12.852 1.00 93.44 111 VAL A C 1
ATOM 841 O O . VAL A 1 111 ?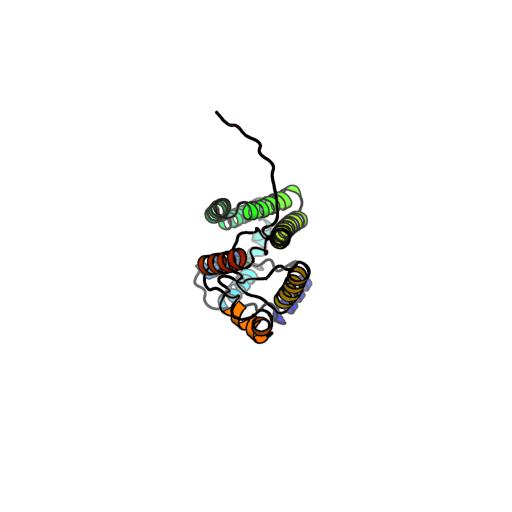 3.256 16.800 -13.679 1.00 93.44 111 VAL A O 1
ATOM 844 N N . PHE A 1 112 ? 1.935 16.888 -11.868 1.00 93.94 112 PHE A N 1
ATOM 845 C CA . PHE A 1 112 ? 2.004 18.351 -11.715 1.00 93.94 112 PHE A CA 1
ATOM 846 C C . PHE A 1 112 ? 3.120 18.836 -10.780 1.00 93.94 112 PHE A C 1
ATOM 848 O O . PHE A 1 112 ? 3.389 20.035 -10.725 1.00 93.94 112 PHE A O 1
ATOM 855 N N . GLY A 1 113 ? 3.734 17.931 -10.017 1.00 91.38 113 GLY A N 1
ATOM 856 C CA . GLY A 1 113 ? 4.739 18.252 -9.012 1.00 91.38 113 GLY A CA 1
ATOM 857 C C . GLY A 1 113 ? 6.010 17.440 -9.210 1.00 91.38 113 GLY A C 1
ATOM 858 O O . GLY A 1 113 ? 6.812 17.721 -10.091 1.00 91.38 113 GLY A O 1
ATOM 859 N N . ASN A 1 114 ? 6.206 16.460 -8.333 1.00 91.25 114 ASN A N 1
ATOM 860 C CA . ASN A 1 114 ? 7.340 15.540 -8.328 1.00 91.25 114 ASN A CA 1
ATOM 861 C C . ASN A 1 114 ? 6.906 14.219 -7.681 1.00 91.25 114 ASN A C 1
ATOM 863 O O . ASN A 1 114 ? 5.891 14.167 -6.980 1.00 91.25 114 ASN A O 1
ATOM 867 N N . ILE A 1 115 ? 7.717 13.168 -7.843 1.00 89.50 115 ILE A N 1
ATOM 868 C CA . ILE A 1 115 ? 7.481 11.852 -7.225 1.00 89.50 115 ILE A CA 1
ATOM 869 C C . ILE A 1 115 ? 7.255 11.946 -5.702 1.00 89.50 115 ILE A C 1
ATOM 871 O O . ILE A 1 115 ? 6.375 11.278 -5.164 1.00 89.50 115 ILE A O 1
ATOM 875 N N . GLU A 1 116 ? 7.979 12.842 -5.025 1.00 91.31 116 GLU A N 1
ATOM 876 C CA . GLU A 1 116 ? 7.853 13.108 -3.587 1.00 91.31 116 GLU A CA 1
ATOM 877 C C . GLU A 1 116 ? 6.483 13.697 -3.218 1.00 91.31 116 GLU A C 1
ATOM 879 O O . GLU A 1 116 ? 5.841 13.238 -2.276 1.00 91.31 116 GLU A O 1
ATOM 884 N N . ILE A 1 117 ? 6.001 14.679 -3.988 1.00 93.56 117 ILE A N 1
ATOM 885 C CA . ILE A 1 117 ? 4.733 15.377 -3.730 1.00 93.56 117 ILE A CA 1
ATOM 886 C C . ILE A 1 117 ? 3.555 14.417 -3.937 1.00 93.56 117 ILE A C 1
ATOM 888 O O . ILE A 1 117 ? 2.665 14.340 -3.090 1.00 93.56 117 ILE A O 1
ATOM 892 N N . GLY A 1 118 ? 3.573 13.635 -5.022 1.00 93.88 118 GLY A N 1
ATOM 893 C CA . GLY A 1 118 ? 2.563 12.605 -5.272 1.00 93.88 118 GLY A CA 1
ATOM 894 C C . GLY A 1 118 ? 2.528 11.525 -4.189 1.00 93.88 118 GLY A C 1
ATOM 895 O O . GLY A 1 118 ? 1.445 11.142 -3.743 1.00 93.88 118 GLY A O 1
ATOM 896 N N . LEU A 1 119 ? 3.696 11.089 -3.700 1.00 92.31 119 LEU A N 1
ATOM 897 C CA . LEU A 1 119 ? 3.794 10.126 -2.602 1.00 92.31 119 LEU A CA 1
ATOM 898 C C . LEU A 1 119 ? 3.230 10.691 -1.288 1.00 92.31 119 LEU A C 1
ATOM 900 O O . LEU A 1 119 ? 2.431 10.021 -0.633 1.00 92.31 119 LEU A O 1
ATOM 904 N N . VAL A 1 120 ? 3.602 11.921 -0.914 1.00 95.19 120 VAL A N 1
ATOM 905 C CA . VAL A 1 120 ? 3.106 12.582 0.307 1.00 95.19 120 VAL A CA 1
ATOM 906 C C . VAL A 1 120 ? 1.589 12.767 0.260 1.00 95.19 120 VAL A C 1
ATOM 908 O O . VAL A 1 120 ? 0.917 12.477 1.250 1.00 95.19 120 VAL A O 1
ATOM 911 N N . MET A 1 121 ? 1.030 13.172 -0.885 1.00 94.12 121 MET A N 1
ATOM 912 C CA . MET A 1 121 ? -0.422 13.296 -1.063 1.00 94.12 121 MET A CA 1
ATOM 913 C C . MET A 1 121 ? -1.137 11.948 -0.905 1.00 94.12 121 MET A C 1
ATOM 915 O O . MET A 1 121 ? -2.105 11.856 -0.149 1.00 94.12 121 MET A O 1
ATOM 919 N N . ALA A 1 122 ? -0.637 10.892 -1.554 1.00 93.44 122 ALA A N 1
ATOM 920 C CA . ALA A 1 122 ? -1.229 9.556 -1.496 1.00 93.44 122 ALA A CA 1
ATOM 921 C C . ALA A 1 122 ? -1.216 8.968 -0.073 1.00 93.44 122 ALA A C 1
ATOM 923 O O . ALA A 1 122 ? -2.243 8.512 0.436 1.00 93.44 122 ALA A O 1
ATOM 924 N N . VAL A 1 123 ? -0.057 9.020 0.593 1.00 95.00 123 VAL A N 1
ATOM 925 C CA . VAL A 1 123 ? 0.111 8.531 1.969 1.00 95.00 123 VAL A CA 1
ATOM 926 C C . VAL A 1 123 ? -0.714 9.375 2.942 1.00 95.00 123 VAL A C 1
ATOM 928 O O . VAL A 1 123 ? -1.401 8.817 3.795 1.00 95.00 123 VAL A O 1
ATOM 931 N N . GLY A 1 124 ? -0.720 10.702 2.783 1.00 94.81 124 GLY A N 1
ATOM 932 C CA . GLY A 1 124 ? -1.507 11.618 3.605 1.00 94.81 124 GLY A CA 1
ATOM 933 C C . GLY A 1 124 ? -3.011 11.352 3.522 1.00 94.81 124 GLY A C 1
ATOM 934 O O . GLY A 1 124 ? -3.663 11.223 4.556 1.00 94.81 124 GLY A O 1
ATOM 935 N N . LEU A 1 125 ? -3.564 11.196 2.314 1.00 91.81 125 LEU A N 1
ATOM 936 C CA . LEU A 1 125 ? -4.983 10.876 2.108 1.00 91.81 125 LEU A CA 1
ATOM 937 C C . LEU A 1 125 ? -5.353 9.474 2.618 1.00 91.81 125 LEU A C 1
ATOM 939 O O . LEU A 1 125 ? -6.418 9.309 3.214 1.00 91.81 125 LEU A O 1
ATOM 943 N N . SER A 1 126 ? -4.473 8.482 2.448 1.00 93.62 126 SER A N 1
ATOM 944 C CA . SER A 1 126 ? -4.679 7.127 2.978 1.00 93.62 126 SER A CA 1
ATOM 945 C C . SER A 1 126 ? -4.703 7.109 4.514 1.00 93.62 126 SER A C 1
ATOM 947 O O . SER A 1 126 ? -5.660 6.620 5.121 1.00 93.62 126 SER A O 1
ATOM 949 N N . LEU A 1 127 ? -3.719 7.743 5.164 1.00 92.44 127 LEU A N 1
ATOM 950 C CA . LEU A 1 127 ? -3.678 7.878 6.623 1.00 92.44 127 LEU A CA 1
ATOM 951 C C . LEU A 1 127 ? -4.858 8.698 7.159 1.00 92.44 127 LEU A C 1
ATOM 953 O O . LEU A 1 127 ? -5.452 8.318 8.166 1.00 92.44 127 LEU A O 1
ATOM 957 N N . LEU A 1 128 ? -5.251 9.776 6.473 1.00 91.12 128 LEU A N 1
ATOM 958 C CA . LEU A 1 128 ? -6.423 10.576 6.833 1.00 91.12 128 LEU A CA 1
ATOM 959 C C . LEU A 1 128 ? -7.718 9.754 6.748 1.00 91.12 128 LEU A C 1
ATOM 961 O O . LEU A 1 128 ? -8.553 9.854 7.645 1.00 91.12 128 LEU A O 1
ATOM 965 N N . ARG A 1 129 ? -7.880 8.901 5.725 1.00 84.44 129 ARG A N 1
ATOM 966 C CA . ARG A 1 129 ? -9.022 7.978 5.612 1.00 84.44 129 ARG A CA 1
ATOM 967 C C . ARG A 1 129 ? -9.080 7.019 6.803 1.00 84.44 129 ARG A C 1
ATOM 969 O O . ARG A 1 129 ? -10.146 6.862 7.396 1.00 84.44 129 ARG A O 1
ATOM 976 N N . VAL A 1 130 ? -7.953 6.401 7.164 1.00 87.25 130 VAL A N 1
ATOM 977 C CA . VAL A 1 130 ? -7.864 5.489 8.319 1.00 87.25 130 VAL A CA 1
ATOM 978 C C . VAL A 1 130 ? -8.160 6.232 9.623 1.00 87.25 130 VAL A C 1
ATOM 980 O O . VAL A 1 130 ? -8.955 5.757 10.432 1.00 87.25 130 VAL A O 1
ATOM 983 N N . LEU A 1 131 ? -7.605 7.432 9.807 1.00 87.38 131 LEU A N 1
ATOM 984 C CA . LEU A 1 131 ? -7.847 8.252 10.992 1.00 87.38 131 LEU A CA 1
ATOM 985 C C . LEU A 1 131 ? -9.322 8.662 11.109 1.00 87.38 131 LEU A C 1
ATOM 987 O O . LEU A 1 131 ? -9.889 8.577 12.194 1.00 87.38 131 LEU A O 1
ATOM 991 N N . LEU A 1 132 ? -9.974 9.041 10.005 1.00 79.94 132 LEU A N 1
ATOM 992 C CA . LEU A 1 132 ? -11.408 9.342 9.978 1.00 79.94 132 LEU A CA 1
ATOM 993 C C . LEU A 1 132 ? -12.268 8.104 10.266 1.00 79.94 132 LEU A C 1
ATOM 995 O O . LEU A 1 132 ? -13.277 8.228 10.953 1.00 79.94 132 LEU A O 1
ATOM 999 N N . PHE A 1 133 ? -11.871 6.919 9.796 1.00 81.38 133 PHE A N 1
ATOM 1000 C CA . PHE A 1 133 ? -12.552 5.659 10.114 1.00 81.38 133 PHE A CA 1
ATOM 1001 C C . PHE A 1 133 ? -12.454 5.307 11.608 1.00 81.38 133 PHE A C 1
ATOM 1003 O O . PHE A 1 133 ? -13.449 4.912 12.211 1.00 81.38 133 PHE A O 1
ATOM 1010 N N . VAL A 1 134 ? -11.284 5.511 12.224 1.00 79.38 134 VAL A N 1
ATOM 1011 C CA . VAL A 1 134 ? -11.059 5.268 13.661 1.00 79.38 134 VAL A CA 1
ATOM 1012 C C . VAL A 1 134 ? -11.714 6.344 14.541 1.00 79.38 134 VAL A C 1
ATOM 1014 O O . VAL A 1 134 ? -12.258 6.019 15.591 1.00 79.38 134 VAL A O 1
ATOM 1017 N N . ALA A 1 135 ? -11.706 7.614 14.124 1.00 79.31 135 ALA A N 1
ATOM 1018 C CA . ALA A 1 135 ? -12.296 8.730 14.875 1.00 79.31 135 ALA A CA 1
ATOM 1019 C C . ALA A 1 135 ? -13.828 8.825 14.736 1.00 79.31 135 ALA A C 1
ATOM 1021 O O . ALA A 1 135 ? -14.508 9.359 15.612 1.00 79.31 135 ALA A O 1
ATOM 1022 N N . ARG A 1 136 ? -14.387 8.311 13.636 1.00 62.81 136 ARG A N 1
ATOM 1023 C CA . ARG A 1 136 ? -15.827 8.134 13.411 1.00 62.81 136 ARG A CA 1
ATOM 1024 C C . ARG A 1 136 ? -16.090 6.657 13.090 1.00 62.81 136 ARG A C 1
ATOM 1026 O O . ARG A 1 136 ? -16.402 6.351 11.933 1.00 62.81 136 ARG A O 1
ATOM 1033 N N . PRO A 1 137 ? -16.033 5.746 14.084 1.00 59.47 137 PRO A N 1
ATOM 1034 C CA . PRO A 1 137 ? -16.576 4.413 13.888 1.00 59.47 137 PRO A CA 1
ATOM 1035 C C . PRO A 1 137 ? -18.053 4.608 13.552 1.00 59.47 137 PRO A C 1
ATOM 1037 O O . PRO A 1 137 ? -18.822 5.135 14.360 1.00 59.47 137 PRO A O 1
ATOM 1040 N N . ARG A 1 138 ? -18.450 4.277 12.317 1.00 53.97 138 ARG A N 1
ATOM 1041 C CA . ARG A 1 138 ? -19.859 4.364 11.930 1.00 53.97 138 ARG A CA 1
ATOM 1042 C C . ARG A 1 138 ? -20.615 3.446 12.876 1.00 53.97 138 ARG A C 1
ATOM 1044 O O . ARG A 1 138 ? -20.349 2.248 12.883 1.00 53.97 138 ARG A O 1
ATOM 1051 N N . THR A 1 139 ? -21.534 4.012 13.655 1.00 45.84 139 THR A N 1
ATOM 1052 C CA . THR A 1 139 ? -22.367 3.314 14.642 1.00 45.84 139 THR A CA 1
ATOM 1053 C C . THR A 1 139 ? -23.431 2.461 13.950 1.00 45.84 139 THR A C 1
ATOM 1055 O O . THR A 1 139 ? -24.631 2.635 14.141 1.00 45.84 139 THR A O 1
ATOM 1058 N N . LEU A 1 140 ? -22.973 1.547 13.099 1.00 43.41 140 LEU A N 1
ATOM 1059 C CA . LEU A 1 140 ? -23.692 0.340 12.760 1.00 43.41 140 LEU A CA 1
ATOM 1060 C C . LEU A 1 140 ? -23.666 -0.542 14.007 1.00 43.41 140 LEU A C 1
ATOM 1062 O O . LEU A 1 140 ? -22.621 -0.690 14.641 1.00 43.41 140 LEU A O 1
ATOM 1066 N N . VAL A 1 141 ? -24.814 -1.125 14.344 1.00 52.59 141 VAL A N 1
ATOM 1067 C CA . VAL A 1 141 ? -24.977 -2.063 15.464 1.00 52.59 141 VAL A CA 1
ATOM 1068 C C . VAL A 1 141 ? -24.390 -3.423 15.059 1.00 52.59 141 VAL A C 1
ATOM 1070 O O . VAL A 1 141 ? -25.090 -4.417 14.897 1.00 52.59 141 VAL A O 1
ATOM 1073 N N . LEU A 1 142 ? -23.085 -3.432 14.790 1.00 49.34 142 LEU A N 1
ATOM 1074 C CA . LEU A 1 142 ? -22.303 -4.611 14.449 1.00 49.34 142 LEU A CA 1
ATOM 1075 C C . LEU A 1 142 ? -21.828 -5.276 15.739 1.00 49.34 142 LEU A C 1
ATOM 1077 O O . LEU A 1 142 ? -21.380 -4.601 16.668 1.00 49.34 142 LEU A O 1
ATOM 1081 N N . ALA A 1 143 ? -21.923 -6.604 15.781 1.00 55.50 143 ALA A N 1
ATOM 1082 C CA . ALA A 1 143 ? -21.469 -7.394 16.915 1.00 55.50 143 ALA A CA 1
ATOM 1083 C C . ALA A 1 143 ? -19.995 -7.091 17.231 1.00 55.50 143 ALA A C 1
ATOM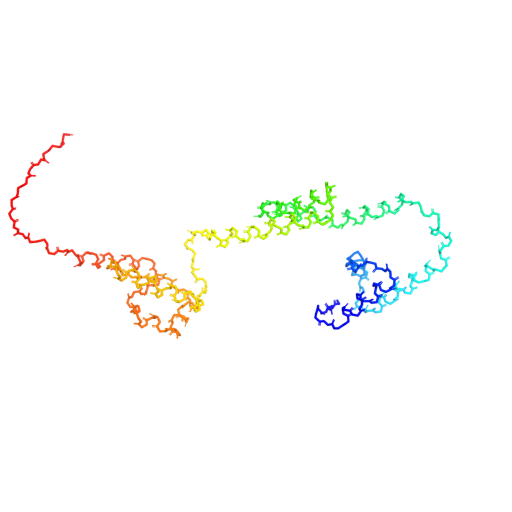 1085 O O . ALA A 1 143 ? -19.145 -7.060 16.337 1.00 55.50 143 ALA A O 1
ATOM 1086 N N . VAL A 1 144 ? -19.692 -6.881 18.513 1.00 66.75 144 VAL A N 1
ATOM 1087 C CA . VAL A 1 144 ? -18.323 -6.628 18.971 1.00 66.75 144 VAL A CA 1
ATOM 1088 C C . VAL A 1 144 ? -17.498 -7.897 18.743 1.00 66.75 144 VAL A C 1
ATOM 1090 O O . VAL A 1 144 ? -17.722 -8.910 19.399 1.00 66.75 144 VAL A O 1
ATOM 1093 N N . GLY A 1 145 ? -16.576 -7.860 17.777 1.00 66.50 145 GLY A N 1
ATOM 1094 C CA . GLY A 1 145 ? -15.838 -9.050 17.334 1.00 66.50 145 GLY A CA 1
ATOM 1095 C C . GLY A 1 145 ? -14.775 -9.543 18.322 1.00 66.50 145 GLY A C 1
ATOM 1096 O O . GLY A 1 145 ? -14.552 -10.744 18.436 1.00 66.50 145 GLY A O 1
ATOM 1097 N N . ASN A 1 146 ? -14.139 -8.627 19.056 1.00 73.88 146 ASN A N 1
ATOM 1098 C CA . ASN A 1 146 ? -13.198 -8.921 20.137 1.00 73.88 146 ASN A CA 1
ATOM 1099 C C . ASN A 1 146 ? -13.203 -7.768 21.157 1.00 73.88 146 ASN A C 1
ATOM 1101 O O . ASN A 1 146 ? -13.448 -6.619 20.788 1.00 73.88 146 ASN A O 1
ATOM 1105 N N . ILE A 1 147 ? -12.910 -8.070 22.425 1.00 79.94 147 ILE A N 1
ATOM 1106 C CA . ILE A 1 147 ? -12.660 -7.078 23.478 1.00 79.94 147 ILE A CA 1
ATOM 1107 C C . ILE A 1 147 ? -11.346 -7.431 24.176 1.00 79.94 147 ILE A C 1
ATOM 1109 O O . ILE A 1 147 ? -11.222 -8.505 24.768 1.00 79.94 147 ILE A O 1
ATOM 1113 N N . ASP A 1 148 ? -10.400 -6.495 24.142 1.00 85.00 148 ASP A N 1
ATOM 1114 C CA . ASP A 1 148 ? -9.128 -6.562 24.864 1.00 85.00 148 ASP A CA 1
ATOM 1115 C C . ASP A 1 148 ? -9.235 -5.909 26.255 1.00 85.00 148 ASP A C 1
ATOM 1117 O O . ASP A 1 148 ? -10.208 -5.220 26.571 1.00 85.00 148 ASP A O 1
ATOM 1121 N N . THR A 1 149 ? -8.207 -6.060 27.096 1.00 84.88 149 THR A N 1
ATOM 1122 C CA . THR A 1 149 ? -8.168 -5.547 28.484 1.00 84.88 149 THR A CA 1
ATOM 1123 C C . THR A 1 149 ? -8.518 -4.055 28.618 1.00 84.88 149 THR A C 1
ATOM 1125 O O . THR A 1 149 ? -9.102 -3.642 29.619 1.00 84.88 149 THR A O 1
ATOM 1128 N N . SER A 1 150 ? -8.189 -3.235 27.615 1.00 85.69 150 SER A N 1
ATOM 1129 C CA . SER A 1 150 ? -8.565 -1.814 27.549 1.00 85.69 150 SER A CA 1
ATOM 1130 C C . SER A 1 150 ? -10.077 -1.612 27.396 1.00 85.69 150 SER A C 1
ATOM 1132 O O . SER A 1 150 ? -10.656 -0.780 28.093 1.00 85.69 150 SER A O 1
ATOM 1134 N N . GLY A 1 151 ? -10.725 -2.404 26.540 1.00 85.00 151 GLY A N 1
ATOM 1135 C CA . GLY A 1 151 ? -12.174 -2.388 26.354 1.00 85.00 151 GLY A CA 1
ATOM 1136 C C . GLY A 1 151 ? -12.924 -2.869 27.597 1.00 85.00 151 GLY A C 1
ATOM 1137 O O . GLY A 1 151 ? -13.923 -2.263 27.966 1.00 85.00 151 GLY A O 1
ATOM 1138 N N . ILE A 1 152 ? -12.405 -3.876 28.309 1.00 85.06 152 ILE A N 1
ATOM 1139 C CA . ILE A 1 152 ? -12.998 -4.347 29.575 1.00 85.06 152 ILE A CA 1
ATOM 1140 C C . ILE A 1 152 ? -12.997 -3.230 30.632 1.00 85.06 152 ILE A C 1
ATOM 1142 O O . ILE A 1 152 ? -14.039 -2.941 31.215 1.00 85.06 152 ILE A O 1
ATOM 1146 N N . ARG A 1 153 ? -11.869 -2.530 30.821 1.00 85.38 153 ARG A N 1
ATOM 1147 C CA . ARG A 1 153 ? -11.792 -1.379 31.745 1.00 85.38 153 ARG A CA 1
ATOM 1148 C C . ARG A 1 153 ? -12.745 -0.246 31.359 1.00 85.38 153 ARG A C 1
ATOM 1150 O O . ARG A 1 153 ? -13.318 0.404 32.229 1.00 85.38 153 ARG A O 1
ATOM 1157 N N . MET A 1 154 ? -12.937 -0.014 30.059 1.00 86.19 154 MET A N 1
ATOM 1158 C CA . MET A 1 154 ? -13.932 0.945 29.576 1.00 86.19 154 MET A CA 1
ATOM 1159 C C . MET A 1 154 ? -15.360 0.490 29.917 1.00 86.19 154 MET A C 1
ATOM 1161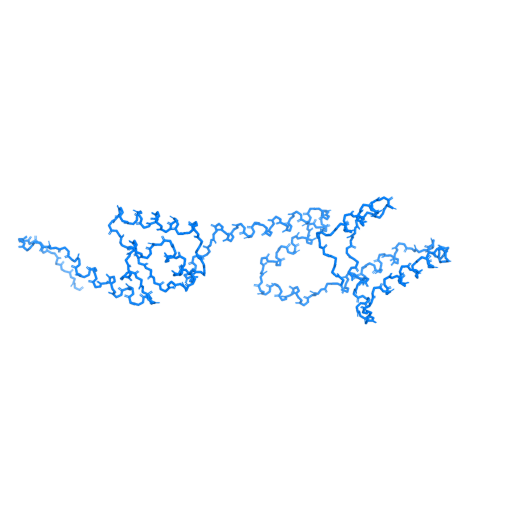 O O . MET A 1 154 ? -16.156 1.311 30.363 1.00 86.19 154 MET A O 1
ATOM 1165 N N . PHE A 1 155 ? -15.677 -0.803 29.785 1.00 86.00 155 PHE A N 1
ATOM 1166 C CA . PHE A 1 155 ? -16.961 -1.374 30.207 1.00 86.00 155 PHE A CA 1
ATOM 1167 C C . PHE A 1 155 ? -17.203 -1.261 31.721 1.00 86.00 155 PHE A C 1
ATOM 1169 O O . PHE A 1 155 ? -18.323 -0.959 32.127 1.00 86.00 155 PHE A O 1
ATOM 1176 N N . GLU A 1 156 ? -16.177 -1.436 32.558 1.00 85.69 156 GLU A N 1
ATOM 1177 C CA . GLU A 1 156 ? -16.258 -1.226 34.013 1.00 85.69 156 GLU A CA 1
ATOM 1178 C C . GLU A 1 156 ? -16.574 0.228 34.376 1.00 85.69 156 GLU A C 1
ATOM 1180 O O . GLU A 1 156 ? -17.501 0.483 35.149 1.00 85.69 156 GLU A O 1
ATOM 1185 N N . GLU A 1 157 ? -15.867 1.194 33.785 1.00 88.06 157 GLU A N 1
ATOM 1186 C CA . GLU A 1 157 ? -16.136 2.612 34.041 1.00 88.06 157 GLU A CA 1
ATOM 1187 C C . GLU A 1 157 ? -17.499 3.036 33.462 1.00 88.06 157 GLU A C 1
ATOM 1189 O O . GLU A 1 157 ? -18.235 3.775 34.114 1.00 88.06 157 GLU A O 1
ATOM 1194 N N . VAL A 1 158 ? -17.915 2.512 32.300 1.00 88.12 158 VAL A N 1
ATOM 1195 C CA . VAL A 1 158 ? -19.274 2.716 31.763 1.00 88.12 158 VAL A CA 1
ATOM 1196 C C . VAL A 1 158 ? -20.329 2.150 32.714 1.00 88.12 158 VAL A C 1
ATOM 1198 O O . VAL A 1 158 ? -21.257 2.878 33.065 1.00 88.12 158 VAL A O 1
ATOM 1201 N N . LYS A 1 159 ? -20.174 0.908 33.197 1.00 87.25 159 LYS A N 1
ATOM 1202 C CA . LYS A 1 159 ? -21.095 0.295 34.167 1.00 87.25 159 LYS A CA 1
ATOM 1203 C C . LYS A 1 159 ? -21.217 1.164 35.419 1.00 87.25 159 LYS A C 1
ATOM 1205 O O . LYS A 1 159 ? -22.324 1.509 35.809 1.00 87.25 159 LYS A O 1
ATOM 1210 N N . LYS A 1 160 ? -20.094 1.587 35.999 1.00 88.25 160 LYS A N 1
ATOM 1211 C CA . LYS A 1 160 ? -20.042 2.477 37.170 1.00 88.25 160 LYS A CA 1
ATOM 1212 C C . LYS A 1 160 ? -20.712 3.836 36.922 1.00 88.25 160 LYS A C 1
ATOM 1214 O O . LYS A 1 160 ? -21.328 4.387 37.827 1.00 88.25 160 LYS A O 1
ATOM 1219 N N . ASN A 1 161 ? -20.638 4.381 35.706 1.00 90.31 161 ASN A N 1
ATOM 1220 C CA . ASN A 1 161 ? -21.351 5.611 35.339 1.00 90.31 161 ASN A CA 1
ATOM 1221 C C . ASN A 1 161 ? -22.856 5.405 35.091 1.00 90.31 161 ASN A C 1
ATOM 1223 O O . ASN A 1 161 ? -23.613 6.368 35.210 1.00 90.31 161 ASN A O 1
ATOM 1227 N N . LEU A 1 162 ? -23.299 4.193 34.745 1.00 87.19 162 LEU A N 1
ATOM 1228 C CA . LEU A 1 162 ? -24.719 3.830 34.677 1.00 87.19 162 LEU A CA 1
ATOM 1229 C C . LEU A 1 162 ? -25.307 3.580 36.074 1.00 87.19 162 LEU A C 1
ATOM 1231 O O . LEU A 1 162 ? -26.370 4.109 36.380 1.00 87.19 162 LEU A O 1
ATOM 1235 N N . ASP A 1 163 ? -24.569 2.881 36.937 1.00 86.69 163 ASP A N 1
ATOM 1236 C CA . ASP A 1 163 ? -24.934 2.584 38.329 1.00 86.69 163 ASP A CA 1
ATOM 1237 C C . ASP A 1 163 ? -25.167 3.880 39.133 1.00 86.69 163 ASP A C 1
ATOM 1239 O O . ASP A 1 163 ? -26.187 4.051 39.793 1.00 86.69 163 ASP A O 1
ATOM 1243 N N . ARG A 1 164 ? -24.305 4.893 38.937 1.00 90.12 164 ARG A N 1
ATOM 1244 C CA . ARG A 1 164 ? -24.476 6.260 39.484 1.00 90.12 164 ARG A CA 1
ATOM 1245 C C . ARG A 1 164 ? -25.701 7.027 38.958 1.00 90.12 164 ARG A C 1
ATOM 1247 O O . ARG A 1 164 ? -25.944 8.141 39.417 1.00 90.12 164 ARG A O 1
ATOM 1254 N N . ARG A 1 165 ? -26.425 6.487 37.975 1.00 88.06 165 ARG A N 1
ATOM 1255 C CA . ARG A 1 165 ? -27.664 7.044 37.405 1.00 88.06 165 ARG A CA 1
ATOM 1256 C C . ARG A 1 165 ? -28.880 6.134 37.628 1.00 88.06 165 ARG A C 1
ATOM 1258 O O . ARG A 1 165 ? -29.903 6.374 36.998 1.00 88.06 165 ARG A O 1
ATOM 1265 N N . ASP A 1 166 ? -28.762 5.110 38.477 1.00 82.81 166 ASP A N 1
ATOM 1266 C CA . ASP A 1 166 ? -29.799 4.086 38.700 1.00 82.81 166 ASP A CA 1
ATOM 1267 C C . ASP A 1 166 ? -30.200 3.335 37.405 1.00 82.81 166 ASP A C 1
ATOM 1269 O O . ASP A 1 166 ? -31.324 2.872 37.223 1.00 82.81 166 ASP A O 1
ATOM 1273 N N . LEU A 1 167 ? -29.263 3.223 36.453 1.00 83.38 167 LEU A N 1
ATOM 1274 C CA . LEU A 1 167 ? -29.463 2.519 35.186 1.00 83.38 167 LEU A CA 1
ATOM 1275 C C . LEU A 1 167 ? -28.726 1.182 35.198 1.00 83.38 167 LEU A C 1
ATOM 1277 O O . LEU A 1 167 ? -27.526 1.124 35.465 1.00 83.38 167 LEU A O 1
ATOM 1281 N N . LYS A 1 168 ? -29.420 0.103 34.829 1.00 82.75 168 LYS A N 1
ATOM 1282 C CA . LYS A 1 168 ? -28.819 -1.232 34.746 1.00 82.75 168 LYS A CA 1
ATOM 1283 C C . LYS A 1 168 ? -28.266 -1.504 33.345 1.00 82.75 168 LYS A C 1
ATOM 1285 O O . LYS A 1 168 ? -28.933 -1.259 32.343 1.00 82.75 168 LYS A O 1
ATOM 1290 N N . LEU A 1 169 ? -27.026 -1.989 33.277 1.00 85.19 169 LEU A N 1
ATOM 1291 C CA . LEU A 1 169 ? -26.358 -2.350 32.024 1.00 85.19 169 LEU A CA 1
ATOM 1292 C C . LEU A 1 169 ? -26.724 -3.786 31.627 1.00 85.19 169 LEU A C 1
ATOM 1294 O O . LEU A 1 169 ? -26.592 -4.695 32.442 1.00 85.19 169 LEU A O 1
ATOM 1298 N N . VAL A 1 170 ? -27.121 -3.980 30.369 1.00 85.75 170 VAL A N 1
ATOM 1299 C CA . VAL A 1 170 ? -27.546 -5.274 29.814 1.00 85.75 170 VAL A CA 1
ATOM 1300 C C . VAL A 1 170 ? -26.725 -5.596 28.567 1.00 85.75 170 VAL A C 1
ATOM 1302 O O . VAL A 1 170 ? -26.481 -4.712 27.745 1.00 85.75 170 VAL A O 1
ATOM 1305 N N . LEU A 1 171 ? -26.298 -6.850 28.417 1.00 85.81 171 LEU A N 1
ATOM 1306 C CA . LEU A 1 171 ? -25.595 -7.343 27.231 1.00 85.81 171 LEU A CA 1
ATOM 1307 C C . LEU A 1 171 ? -26.516 -8.266 26.427 1.00 85.81 171 LEU A C 1
ATOM 1309 O O . LEU A 1 171 ? -27.023 -9.250 26.956 1.00 85.81 171 LEU A O 1
ATOM 1313 N N . ALA A 1 172 ? -26.695 -7.973 25.139 1.00 85.94 172 ALA A N 1
ATOM 1314 C CA . ALA A 1 172 ? -27.434 -8.818 24.202 1.00 85.94 172 ALA A CA 1
ATOM 1315 C C . ALA A 1 172 ? -26.502 -9.314 23.086 1.00 85.94 172 ALA A C 1
ATOM 1317 O O . ALA A 1 172 ? -25.743 -8.527 22.519 1.00 85.94 172 ALA A O 1
ATOM 1318 N N . ASN A 1 173 ? -26.569 -10.610 22.775 1.00 86.00 173 ASN A N 1
ATOM 1319 C CA . ASN A 1 173 ? -25.753 -11.301 21.772 1.00 86.00 173 ASN A CA 1
ATOM 1320 C C . ASN A 1 173 ? -24.221 -11.044 21.867 1.00 86.00 173 ASN A C 1
ATOM 1322 O O . ASN A 1 173 ? -23.594 -10.660 20.872 1.00 86.00 173 ASN A O 1
ATOM 1326 N N . PRO A 1 174 ? -23.575 -11.211 23.042 1.00 83.88 174 PRO A N 1
ATOM 1327 C CA . PRO A 1 174 ? -22.122 -11.092 23.149 1.00 83.88 174 PRO A CA 1
ATOM 1328 C C . PRO A 1 174 ? -21.417 -12.254 22.425 1.00 83.88 174 PRO A C 1
ATOM 1330 O O . PRO A 1 174 ? -21.695 -13.426 22.679 1.00 83.88 174 PRO A O 1
ATOM 1333 N N . GLY A 1 175 ? -20.462 -11.941 21.543 1.00 82.69 175 GLY A N 1
ATOM 1334 C CA . GLY A 1 175 ? -19.709 -12.952 20.790 1.00 82.69 175 GLY A CA 1
ATOM 1335 C C . GLY A 1 175 ? -18.868 -13.882 21.680 1.00 82.69 175 GLY A C 1
ATOM 1336 O O . GLY A 1 175 ? -18.443 -13.507 22.771 1.00 82.69 175 GLY A O 1
ATOM 1337 N N . ALA A 1 176 ? -18.571 -15.095 21.203 1.00 81.69 176 ALA A N 1
ATOM 1338 C CA . ALA A 1 176 ? -17.901 -16.127 22.005 1.00 81.69 176 ALA A CA 1
ATOM 1339 C C . ALA A 1 176 ? -16.518 -15.707 22.557 1.00 81.69 176 ALA A C 1
ATOM 1341 O O . ALA A 1 176 ? -16.219 -15.966 23.723 1.00 81.69 176 ALA A O 1
ATOM 1342 N N . GLU A 1 177 ? -15.687 -15.016 21.765 1.00 81.88 177 GLU A N 1
ATOM 1343 C CA . GLU A 1 177 ? -14.382 -14.524 22.244 1.00 81.88 177 GLU A CA 1
ATOM 1344 C C . GLU A 1 177 ? -14.543 -13.363 23.245 1.00 81.88 177 GLU A C 1
ATOM 1346 O O . GLU A 1 177 ? -13.798 -13.273 24.221 1.00 81.88 177 GLU A O 1
ATOM 1351 N N . VAL A 1 178 ? -15.583 -12.537 23.077 1.00 82.69 178 VAL A N 1
ATOM 1352 C CA . VAL A 1 178 ? -15.948 -11.481 24.033 1.00 82.69 178 VAL A CA 1
ATOM 1353 C C . VAL A 1 178 ? -16.361 -12.085 25.373 1.00 82.69 178 VAL A C 1
ATOM 1355 O O . VAL A 1 178 ? -15.797 -11.724 26.402 1.00 82.69 178 VAL A O 1
ATOM 1358 N N . MET A 1 179 ? -17.262 -13.071 25.368 1.00 84.06 179 MET A N 1
ATOM 1359 C CA . MET A 1 179 ? -17.670 -13.819 26.564 1.00 84.06 179 MET A CA 1
ATOM 1360 C C . MET A 1 179 ? -16.482 -14.458 27.290 1.00 84.06 179 MET A C 1
ATOM 1362 O O . MET A 1 179 ? -16.361 -14.368 28.512 1.00 84.06 179 MET A O 1
ATOM 1366 N N . LYS A 1 180 ? -15.561 -15.061 26.537 1.00 84.06 180 LYS A N 1
ATOM 1367 C CA . LYS A 1 180 ? -14.332 -15.666 27.059 1.00 84.06 180 LYS A CA 1
ATOM 1368 C C . LYS A 1 180 ? -13.411 -14.635 27.719 1.00 84.06 180 LYS A C 1
ATOM 1370 O O . LYS A 1 180 ? -12.846 -14.931 28.770 1.00 84.06 180 LYS A O 1
ATOM 1375 N N . ASN A 1 181 ? -13.276 -13.433 27.159 1.00 84.88 181 ASN A N 1
ATOM 1376 C CA . ASN A 1 181 ? -12.456 -12.371 27.750 1.00 84.88 181 ASN A CA 1
ATOM 1377 C C . ASN A 1 181 ? -13.131 -11.699 28.960 1.00 84.88 181 ASN A C 1
ATOM 1379 O O . ASN A 1 181 ? -12.453 -11.468 29.960 1.00 84.88 181 ASN A O 1
ATOM 1383 N N . LEU A 1 182 ? -14.455 -11.503 28.938 1.00 82.69 182 LEU A N 1
ATOM 1384 C CA . LEU A 1 182 ? -15.238 -11.030 30.091 1.00 82.69 182 LEU A CA 1
ATOM 1385 C C . LEU A 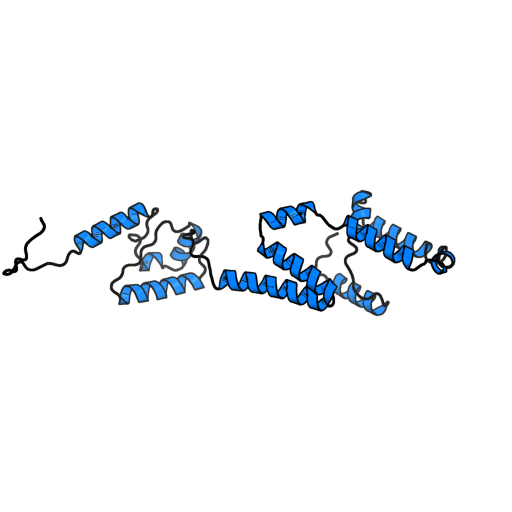1 182 ? -15.182 -12.007 31.277 1.00 82.69 182 LEU A C 1
ATOM 1387 O O . LEU A 1 182 ? -15.113 -11.582 32.431 1.00 82.69 182 LEU A O 1
ATOM 1391 N N . ASN A 1 183 ? -15.170 -13.317 31.005 1.00 84.19 183 ASN A N 1
ATOM 1392 C CA . ASN A 1 183 ? -15.064 -14.331 32.052 1.00 84.19 183 ASN A CA 1
ATOM 1393 C C . ASN A 1 183 ? -13.648 -14.397 32.652 1.00 84.19 183 ASN A C 1
ATOM 1395 O O . ASN A 1 183 ? -13.499 -14.472 33.869 1.00 84.19 183 ASN A O 1
ATOM 1399 N N . LYS A 1 184 ? -12.594 -14.269 31.826 1.00 84.38 184 LYS A N 1
ATOM 1400 C CA . LYS A 1 184 ? -11.204 -14.133 32.315 1.00 84.38 184 LYS A CA 1
ATOM 1401 C C . LYS A 1 184 ? -11.022 -12.928 33.244 1.00 84.38 184 LYS A C 1
ATOM 1403 O O . LYS A 1 184 ? -10.210 -13.000 34.161 1.00 84.38 184 LYS A O 1
ATOM 1408 N N . SER A 1 185 ? -11.738 -11.828 33.003 1.00 79.31 185 SER A N 1
ATOM 1409 C CA . SER A 1 185 ? -11.641 -10.607 33.810 1.00 79.31 185 SER A CA 1
ATOM 1410 C C . SER A 1 1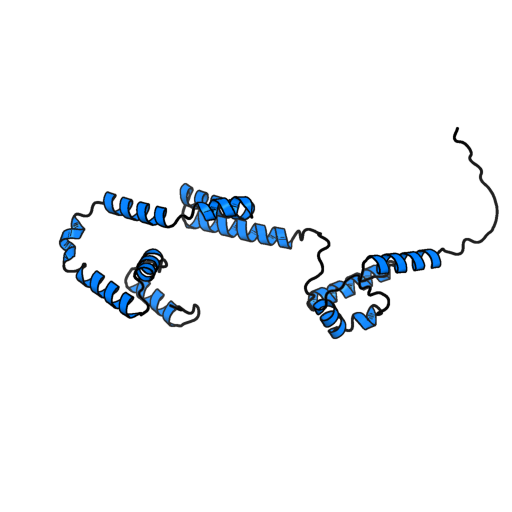85 ? -12.610 -10.555 34.994 1.00 79.31 185 SER A C 1
ATOM 1412 O O . SER A 1 185 ? -12.658 -9.527 35.661 1.00 79.31 185 SER A O 1
ATOM 1414 N N . LYS A 1 186 ? -13.402 -11.611 35.247 1.00 81.56 186 LYS A N 1
ATOM 1415 C CA . LYS A 1 186 ? -14.468 -11.645 36.273 1.00 81.56 186 LYS A CA 1
ATOM 1416 C C . LYS A 1 186 ? -15.554 -10.564 36.107 1.00 81.56 186 LYS A C 1
ATOM 1418 O O . LYS A 1 186 ? -16.332 -10.297 37.027 1.00 81.56 186 LYS A O 1
ATOM 1423 N N . PHE A 1 187 ? -15.678 -9.968 34.919 1.00 79.44 187 PHE A N 1
ATOM 1424 C CA . PHE A 1 187 ? -16.712 -8.962 34.668 1.00 79.44 187 PHE A CA 1
ATOM 1425 C C . PHE A 1 187 ? -18.117 -9.579 34.708 1.00 79.44 187 PHE A C 1
ATOM 1427 O O . PHE A 1 187 ? -19.050 -8.953 35.202 1.00 79.44 187 PHE A O 1
ATOM 1434 N N . THR A 1 188 ? -18.256 -10.834 34.267 1.00 77.12 188 THR A N 1
ATOM 1435 C CA . THR A 1 188 ? -19.485 -11.642 34.365 1.00 77.12 188 THR A CA 1
ATOM 1436 C C . THR A 1 188 ? -19.988 -11.803 35.799 1.00 77.12 188 THR A C 1
ATOM 1438 O O . THR A 1 188 ? -21.184 -11.646 36.034 1.00 77.12 188 THR A O 1
ATOM 1441 N N . GLU A 1 189 ? -19.092 -12.063 36.760 1.00 79.19 189 GLU A N 1
ATOM 1442 C CA . GLU A 1 189 ? -19.434 -12.137 38.192 1.00 79.19 189 GLU A CA 1
ATOM 1443 C C . GLU A 1 189 ? -19.981 -10.786 38.684 1.00 79.19 189 GLU A C 1
ATOM 1445 O O . GLU A 1 189 ? -20.969 -10.727 39.409 1.00 79.19 189 GLU A O 1
ATOM 1450 N N . THR A 1 190 ? -19.364 -9.688 38.237 1.00 76.31 190 THR A N 1
ATOM 1451 C CA . THR A 1 190 ? -19.713 -8.327 38.667 1.00 76.31 190 THR A CA 1
ATOM 1452 C C . THR A 1 190 ? -21.001 -7.817 38.012 1.00 76.31 190 THR A C 1
ATOM 1454 O O . THR A 1 190 ? -21.734 -7.043 38.624 1.00 76.31 190 THR A O 1
ATOM 1457 N N . LEU A 1 191 ? -21.274 -8.168 36.752 1.00 78.69 191 LEU A N 1
ATOM 1458 C CA . LEU A 1 191 ? -22.481 -7.758 36.020 1.00 78.69 191 LEU A CA 1
ATOM 1459 C C . LEU A 1 191 ? -23.720 -8.570 36.438 1.00 78.69 191 LEU A C 1
ATOM 1461 O O . LEU A 1 191 ? -24.819 -8.022 36.450 1.00 78.69 191 LEU A O 1
ATOM 1465 N N . GLY A 1 192 ? -23.526 -9.839 36.810 1.00 75.00 192 GLY A N 1
ATOM 1466 C CA . GLY A 1 192 ? -24.590 -10.811 37.051 1.00 75.00 192 GLY A CA 1
ATOM 1467 C C . GLY A 1 192 ? -24.992 -11.522 35.756 1.00 75.00 192 GLY A C 1
ATOM 1468 O O . GLY A 1 192 ? -25.297 -10.878 34.752 1.00 75.00 192 GLY A O 1
ATOM 1469 N N . GLN A 1 193 ? -25.003 -12.861 35.767 1.00 74.44 193 GLN A N 1
ATOM 1470 C CA . GLN A 1 193 ? -25.294 -13.656 34.563 1.00 74.44 193 GLN A CA 1
ATOM 1471 C C . GLN A 1 193 ? -26.713 -13.442 34.012 1.00 74.44 193 GLN A C 1
ATOM 1473 O O . GLN A 1 193 ? -26.933 -13.634 32.822 1.00 74.44 193 GLN A O 1
ATOM 1478 N N . GLU A 1 194 ? -27.642 -13.004 34.860 1.00 74.94 194 GLU A N 1
ATOM 1479 C CA . GLU A 1 194 ? -29.036 -12.691 34.524 1.00 74.94 194 GLU A CA 1
ATOM 1480 C C . GLU A 1 194 ? -29.199 -11.489 33.559 1.00 74.94 194 GLU A C 1
ATOM 1482 O O . GLU A 1 194 ? -30.258 -11.338 32.960 1.00 74.94 194 GLU A O 1
ATOM 1487 N N . TRP A 1 195 ? -28.162 -10.656 33.368 1.00 79.75 195 TRP A N 1
ATOM 1488 C CA . TRP A 1 195 ? -28.172 -9.500 32.446 1.00 79.75 195 TRP A CA 1
ATOM 1489 C C . TRP A 1 195 ? -27.458 -9.774 31.116 1.00 79.75 195 TRP A C 1
ATOM 1491 O O . TRP A 1 195 ? -27.060 -8.840 30.413 1.00 79.75 195 TRP A O 1
ATOM 1501 N N . MET A 1 196 ? -27.277 -11.052 30.774 1.00 84.31 196 MET A N 1
ATOM 1502 C CA . MET A 1 196 ? -26.713 -11.497 29.502 1.00 84.31 196 MET A CA 1
ATOM 1503 C C . MET A 1 196 ? -27.735 -12.327 28.731 1.00 84.31 196 MET A C 1
ATOM 1505 O O . MET A 1 196 ? -28.055 -13.449 29.112 1.00 84.31 196 MET A O 1
ATOM 1509 N N . PHE A 1 197 ? -28.197 -11.787 27.610 1.00 85.56 197 PHE A N 1
ATOM 1510 C CA . PHE A 1 197 ? -29.188 -12.413 26.743 1.00 85.56 197 PHE A CA 1
ATOM 1511 C C . PHE A 1 197 ? -28.557 -12.819 25.414 1.00 85.56 197 PHE A C 1
ATOM 1513 O O . PHE A 1 197 ? -27.671 -12.134 24.894 1.00 85.56 197 PHE A O 1
ATOM 1520 N N . LEU A 1 198 ? -29.021 -13.925 24.834 1.00 83.44 198 LEU A N 1
ATOM 1521 C CA . LEU A 1 198 ? -28.563 -14.372 23.516 1.00 83.44 198 LEU A CA 1
ATOM 1522 C C . LEU A 1 198 ? -29.171 -13.515 22.403 1.00 83.44 198 LEU A C 1
ATOM 1524 O O . LEU A 1 198 ? -28.531 -13.289 21.378 1.00 83.44 198 LEU A O 1
ATOM 1528 N N . THR A 1 199 ? -30.375 -12.984 22.621 1.00 82.44 199 THR A N 1
ATOM 1529 C CA . THR A 1 199 ? -31.087 -12.151 21.650 1.00 82.44 199 THR A CA 1
ATOM 1530 C C . THR A 1 199 ? -31.485 -10.789 22.221 1.00 82.44 199 THR A C 1
ATOM 1532 O O . THR A 1 199 ? -31.632 -10.600 23.427 1.00 82.44 199 THR A O 1
ATOM 1535 N N . VAL A 1 200 ? -31.699 -9.815 21.330 1.00 85.75 200 VAL A N 1
ATOM 1536 C CA . VAL A 1 200 ? -32.256 -8.502 21.708 1.00 85.75 200 VAL A CA 1
ATOM 1537 C C . VAL A 1 200 ? -33.718 -8.631 22.160 1.00 85.75 200 VAL A C 1
ATOM 1539 O O . VAL A 1 200 ? -34.154 -7.856 23.002 1.00 85.75 200 VAL A O 1
ATOM 1542 N N . GLY A 1 201 ? -34.460 -9.623 21.649 1.00 85.38 201 GLY A N 1
ATOM 1543 C CA . GLY A 1 201 ? -35.851 -9.880 22.040 1.00 85.38 201 GLY A CA 1
ATOM 1544 C C . GLY A 1 201 ? -35.983 -10.202 23.528 1.00 85.38 201 GLY A C 1
ATOM 1545 O O . GLY A 1 201 ? -36.665 -9.474 24.244 1.00 85.38 201 GLY A O 1
ATOM 1546 N N . GLU A 1 202 ? -35.248 -11.211 24.005 1.00 87.69 202 GLU A N 1
ATOM 1547 C CA . GLU A 1 202 ? -35.227 -11.592 25.427 1.00 87.69 202 GLU A CA 1
ATOM 1548 C C . GLU A 1 202 ? -34.769 -10.432 26.324 1.00 87.69 202 GLU A C 1
ATOM 1550 O O . GLU A 1 202 ? -35.360 -10.186 27.374 1.00 87.69 202 GLU A O 1
ATOM 1555 N N . ALA A 1 203 ? -33.752 -9.673 25.892 1.00 86.00 203 ALA A N 1
ATOM 1556 C CA . ALA A 1 203 ? -33.264 -8.516 26.639 1.00 86.00 203 ALA A CA 1
ATOM 1557 C C . ALA A 1 203 ? -34.339 -7.427 26.797 1.00 86.00 203 ALA A C 1
ATOM 1559 O O . ALA A 1 203 ? -34.482 -6.853 27.877 1.00 86.00 203 ALA A O 1
ATOM 1560 N N . VAL A 1 204 ? -35.103 -7.142 25.737 1.00 88.75 204 VAL A N 1
ATOM 1561 C CA . VAL A 1 204 ? -36.185 -6.146 25.761 1.00 88.75 204 VAL A CA 1
ATOM 1562 C C . VAL A 1 204 ? -37.363 -6.637 26.601 1.00 88.75 204 VAL A C 1
ATOM 1564 O O . VAL A 1 204 ? -37.915 -5.853 27.371 1.00 88.75 204 VAL A O 1
ATOM 1567 N N . GLU A 1 205 ? -37.720 -7.918 26.510 1.00 87.62 205 GLU A N 1
ATOM 1568 C CA . GLU A 1 205 ? -38.796 -8.519 27.303 1.00 87.62 205 GLU A CA 1
ATOM 1569 C C . GLU A 1 205 ? -38.472 -8.502 28.806 1.00 87.62 205 GLU A C 1
ATOM 1571 O O . GLU A 1 205 ? -39.278 -8.015 29.602 1.00 87.62 205 GLU A O 1
ATOM 1576 N N . ALA A 1 206 ? -37.257 -8.903 29.194 1.00 85.75 206 ALA A N 1
ATOM 1577 C CA . ALA A 1 206 ? -36.793 -8.835 30.579 1.00 85.75 206 ALA A CA 1
ATOM 1578 C C . ALA A 1 206 ? -36.732 -7.390 31.112 1.00 85.75 206 ALA A C 1
ATOM 1580 O O . ALA A 1 206 ? -37.193 -7.118 32.224 1.00 85.75 206 ALA A O 1
ATOM 1581 N N . CYS A 1 207 ? -36.227 -6.437 30.316 1.00 85.50 207 CYS A N 1
ATOM 1582 C CA . CYS A 1 207 ? -36.245 -5.016 30.684 1.00 85.50 207 CYS A CA 1
ATOM 1583 C C . CYS A 1 207 ? -37.676 -4.484 30.853 1.00 85.50 207 CYS A C 1
ATOM 1585 O O . CYS A 1 207 ? -37.949 -3.755 31.805 1.00 85.50 207 CYS A O 1
ATOM 1587 N N . SER A 1 208 ? -38.592 -4.861 29.956 1.00 87.44 208 SER A N 1
ATOM 1588 C CA . SER A 1 208 ? -40.002 -4.465 30.003 1.00 87.44 208 SER A CA 1
ATOM 1589 C C . SER A 1 208 ? -40.693 -5.009 31.256 1.00 87.44 208 SER A C 1
ATOM 1591 O O . SER A 1 208 ? -41.310 -4.249 32.002 1.00 87.44 208 SER A O 1
ATOM 1593 N N . TYR A 1 209 ? -40.511 -6.297 31.563 1.00 85.25 209 TYR A N 1
ATOM 1594 C CA . TYR A 1 209 ? -41.047 -6.922 32.774 1.00 85.25 209 TYR A CA 1
ATOM 1595 C C . TYR A 1 209 ? -40.554 -6.228 34.054 1.00 85.25 209 TYR A C 1
ATOM 1597 O O . TYR A 1 209 ? -41.339 -5.959 34.967 1.00 85.25 209 TYR A O 1
ATOM 1605 N N . MET A 1 210 ? -39.267 -5.870 34.105 1.00 80.56 210 MET A N 1
ATOM 1606 C CA . MET A 1 210 ? -38.688 -5.132 35.229 1.00 80.56 210 MET A CA 1
ATOM 1607 C C . MET A 1 210 ? -39.218 -3.697 35.324 1.00 80.56 210 MET A C 1
ATOM 1609 O O . MET A 1 210 ? -39.549 -3.255 36.418 1.00 80.56 210 MET A O 1
ATOM 1613 N N . LEU A 1 211 ? -39.386 -2.985 34.205 1.00 79.62 211 LEU A N 1
ATOM 1614 C CA . LEU A 1 211 ? -40.013 -1.656 34.174 1.00 79.62 211 LEU A CA 1
ATOM 1615 C C . LEU A 1 211 ? -41.477 -1.692 34.644 1.00 79.62 211 LEU A C 1
ATOM 1617 O O . LEU A 1 211 ? -41.904 -0.809 35.385 1.00 79.62 211 LEU A O 1
ATOM 1621 N N . HIS A 1 212 ? -42.232 -2.729 34.275 1.00 73.50 212 HIS A N 1
ATOM 1622 C CA . HIS A 1 212 ? -43.600 -2.935 34.754 1.00 73.50 212 HIS A CA 1
ATOM 1623 C C . HIS A 1 212 ? -43.662 -3.329 36.240 1.00 73.50 212 HIS A C 1
ATOM 1625 O O . HIS A 1 212 ? -44.574 -2.890 36.941 1.00 73.50 212 HIS A O 1
ATOM 1631 N N . SER A 1 213 ? -42.680 -4.088 36.736 1.00 68.94 213 SER A N 1
ATOM 1632 C CA . SER A 1 213 ? -42.550 -4.444 38.160 1.00 68.94 213 SER A CA 1
ATOM 1633 C C . SER A 1 213 ? -42.066 -3.272 39.027 1.00 68.94 213 SER A C 1
ATOM 1635 O O . SER A 1 213 ? -42.421 -3.183 40.200 1.00 68.94 213 SER A O 1
ATOM 1637 N N . CYS A 1 214 ? -41.309 -2.339 38.444 1.00 52.03 214 CYS A N 1
ATOM 1638 C CA . CYS A 1 214 ? -40.820 -1.110 39.075 1.00 52.03 214 CYS A CA 1
ATOM 1639 C C . CYS A 1 214 ? -41.757 0.094 38.874 1.00 52.03 214 CYS A C 1
ATOM 1641 O O . CYS A 1 214 ? -41.313 1.243 38.937 1.00 52.03 214 CYS A O 1
ATOM 1643 N N . LYS A 1 215 ? -43.063 -0.129 38.669 1.00 38.84 215 LYS A N 1
ATOM 1644 C CA . LYS A 1 215 ? -44.038 0.961 38.779 1.00 38.84 215 LYS A CA 1
ATOM 1645 C C . LYS A 1 215 ? -44.015 1.457 40.237 1.00 38.84 215 LYS A C 1
ATOM 1647 O O . LYS A 1 215 ? -44.267 0.651 41.136 1.00 38.84 215 LYS A O 1
ATOM 1652 N N . PRO A 1 216 ? -43.690 2.735 40.516 1.00 39.38 216 PRO A N 1
ATOM 1653 C CA . PRO A 1 216 ? -43.663 3.224 41.888 1.00 39.38 216 PRO A CA 1
ATOM 1654 C C . PRO A 1 216 ? -45.054 3.083 42.510 1.00 39.38 216 PRO A C 1
ATOM 1656 O O . PRO A 1 216 ? -46.066 3.211 41.817 1.00 39.38 216 PRO A O 1
ATOM 1659 N N . LYS A 1 217 ? -45.106 2.843 43.825 1.00 35.03 217 LYS A N 1
ATOM 1660 C CA . LYS A 1 217 ? -46.354 2.919 44.589 1.00 35.03 217 LYS A CA 1
ATOM 1661 C C . LYS A 1 217 ? -46.892 4.347 44.500 1.00 35.03 217 LYS A C 1
ATOM 1663 O O . LYS A 1 217 ? -46.475 5.209 45.268 1.00 35.03 217 LYS A O 1
ATOM 1668 N N . THR A 1 218 ? -47.812 4.592 43.576 1.00 30.95 218 THR A N 1
ATOM 1669 C CA . THR A 1 218 ? -48.696 5.750 43.660 1.00 30.95 218 THR A CA 1
ATOM 1670 C C . THR A 1 218 ? -49.620 5.498 44.840 1.00 30.95 218 THR A C 1
ATOM 1672 O O . THR A 1 218 ? -50.449 4.592 44.781 1.00 30.95 218 THR A O 1
ATOM 1675 N N . SER A 1 219 ? -49.440 6.251 45.923 1.00 31.89 219 SER A N 1
ATOM 1676 C CA . SER A 1 219 ? -50.408 6.287 47.017 1.00 31.89 219 SER A CA 1
ATOM 1677 C C . SER A 1 219 ? -51.766 6.695 46.451 1.00 31.89 219 SER A C 1
ATOM 1679 O O . SER A 1 219 ? -51.877 7.744 45.816 1.00 31.89 219 SER A O 1
ATOM 1681 N N . GLU A 1 220 ? -52.785 5.866 46.656 1.00 37.97 220 GLU A N 1
ATOM 1682 C CA . GLU A 1 220 ? -54.170 6.252 46.404 1.00 37.97 220 GLU A CA 1
ATOM 1683 C C . GLU A 1 220 ? -54.620 7.211 47.508 1.00 37.97 220 GLU A C 1
ATOM 1685 O O . GLU A 1 220 ? -55.135 6.779 48.531 1.00 37.97 220 GLU A O 1
ATOM 1690 N N . ASP A 1 221 ? -54.430 8.510 47.285 1.00 27.59 221 ASP A N 1
ATOM 1691 C CA . ASP A 1 221 ? -55.055 9.571 48.073 1.00 27.59 221 ASP A CA 1
ATOM 1692 C C . ASP A 1 221 ? -55.525 10.701 47.143 1.00 27.59 221 ASP A C 1
ATOM 1694 O O . ASP A 1 221 ? -54.719 11.375 46.508 1.00 27.59 221 ASP A O 1
ATOM 1698 N N . GLY A 1 222 ? -56.843 10.922 47.112 1.00 30.52 222 GLY A N 1
ATOM 1699 C CA . GLY A 1 222 ? -57.433 12.263 47.017 1.00 30.52 222 GLY A CA 1
ATOM 1700 C C . GLY A 1 222 ? -57.368 13.056 45.698 1.00 30.52 222 GLY A C 1
ATOM 1701 O O . GLY A 1 222 ? -56.386 13.710 45.386 1.00 30.52 222 GLY A O 1
ATOM 1702 N N . GLU A 1 223 ? -58.540 13.165 45.066 1.00 29.03 223 GLU A N 1
ATOM 1703 C CA . GLU A 1 223 ? -59.057 14.375 44.392 1.00 29.03 223 GLU A CA 1
ATOM 1704 C C . GLU A 1 223 ? -58.399 14.964 43.115 1.00 29.03 223 GLU A C 1
ATOM 1706 O O . GLU A 1 223 ? -57.402 15.672 43.123 1.00 29.03 223 GLU A O 1
ATOM 1711 N N . SER A 1 224 ? -59.197 14.886 42.039 1.00 29.80 224 SER A N 1
ATOM 1712 C CA . SER A 1 224 ? -59.678 16.051 41.268 1.00 29.80 224 SER A CA 1
ATOM 1713 C C . SER A 1 224 ? -58.672 16.921 40.484 1.00 29.80 224 SER A C 1
ATOM 1715 O O . SER A 1 224 ? -58.103 17.865 41.018 1.00 29.80 224 SER A O 1
ATOM 1717 N N . GLN A 1 225 ? -58.661 16.777 39.146 1.00 29.61 225 GLN A N 1
ATOM 1718 C CA . GLN A 1 225 ? -59.215 17.841 38.279 1.00 29.61 225 GLN A CA 1
ATOM 1719 C C . GLN A 1 225 ? -59.461 17.437 36.805 1.00 29.61 225 GLN A C 1
ATOM 1721 O O . GLN A 1 225 ? -58.578 17.352 35.959 1.00 29.61 225 GLN A O 1
ATOM 1726 N N . LYS A 1 226 ? -60.754 17.291 36.513 1.00 29.83 226 LYS A N 1
ATOM 1727 C CA . LYS A 1 226 ? -61.476 17.454 35.238 1.00 29.83 226 LYS A CA 1
ATOM 1728 C C . LYS A 1 226 ? -60.949 18.564 34.297 1.00 29.83 226 LYS A C 1
ATOM 1730 O O . LYS A 1 226 ? -61.087 19.727 34.652 1.00 29.83 226 LYS A O 1
ATOM 1735 N N . TRP A 1 227 ? -60.569 18.206 33.060 1.00 27.78 227 TRP A N 1
ATOM 1736 C CA . TRP A 1 227 ? -60.713 18.966 31.786 1.00 27.78 227 TRP A CA 1
ATOM 1737 C C . TRP A 1 227 ? -60.661 17.923 30.639 1.00 27.78 227 TRP A C 1
ATOM 1739 O O . TRP A 1 227 ? -59.602 17.376 30.370 1.00 27.78 227 TRP A O 1
ATOM 1749 N N . SER A 1 228 ? -61.762 17.354 30.136 1.00 31.25 228 SER A N 1
ATOM 1750 C CA . SER A 1 228 ? -62.855 17.901 29.308 1.00 31.25 228 SER A CA 1
ATOM 1751 C C . SER A 1 228 ? -62.474 18.215 27.849 1.00 31.25 228 SER A C 1
ATOM 1753 O O . SER A 1 228 ? -61.700 19.130 27.591 1.00 31.25 228 SER A O 1
ATOM 1755 N N . ASN A 1 229 ? -63.195 17.542 26.940 1.00 34.41 229 ASN A N 1
ATOM 1756 C CA . ASN A 1 229 ? -63.441 17.846 25.519 1.00 34.41 229 ASN A CA 1
ATOM 1757 C C . ASN A 1 229 ? -62.418 17.354 24.478 1.00 34.41 229 ASN A C 1
ATOM 1759 O O . ASN A 1 229 ? -61.341 17.918 24.325 1.00 34.41 229 ASN A O 1
ATOM 1763 N N . HIS A 1 230 ? -62.880 16.438 23.624 1.00 32.59 230 HIS A N 1
ATOM 1764 C CA . HIS A 1 230 ? -62.860 16.676 22.181 1.00 32.59 230 HIS A CA 1
ATOM 1765 C C . HIS A 1 230 ? -64.171 16.176 21.556 1.00 32.59 230 HIS A C 1
ATOM 1767 O O . HIS A 1 230 ? -64.683 15.125 21.947 1.00 32.59 230 HIS A O 1
ATOM 1773 N N . VAL A 1 231 ? -64.709 16.992 20.646 1.00 39.03 231 VAL A N 1
ATOM 1774 C CA . VAL A 1 231 ? -65.712 16.626 19.630 1.00 39.03 231 VAL A CA 1
ATOM 1775 C C . VAL A 1 231 ? -64.967 16.039 18.436 1.00 39.03 231 VAL A C 1
ATOM 1777 O O . VAL A 1 231 ? -63.841 16.539 18.189 1.00 39.03 231 VAL A O 1
#

Radius of gyration: 33.85 Å; chains: 1; bounding box: 97×41×80 Å

Organism: Capsicum baccatum (NCBI:txid33114)

Secondary structure (DSSP, 8-state):
----TTSHHHHHHHHHHHHHT-------HHHHHHHHHTT--STHHHHHHHHHHHHHHHHSHHHHTT--HHHHHHHHHHHHHTT--HHHHHHHHHH-HHHHHHHHHHHHHHHHT-HHHHHHHHHHHHHHHHHHHHHS------------HHHHHHHHHHHHHHHTTT----EES--HHHHHHHHHTTHHHHH-GGGEESSHHHHHHHHHHHHHHT-----------------